Protein 8ARC (pdb70)

InterPro domains:
  IPR011990 Tetratricopeptide-like helical domain superfamily [G3DSA:1.25.40.10] (1-107)
  IPR011990 Tetratricopeptide-like helical domain superfamily [SSF48452] (6-103)
  IPR016684 Type III secretion system chaperone, YscY [PIRSF017117] (1-105)

Organism: Photorhabdus laumondii subsp. laumondii (strain DSM 15139 / CIP 105565 / TT01) (NCBI:txid243265)

Nearest PDB structures (foldseek):
  8arc-assembly2_D  TM=1.015E+00  e=2.826E-10  Aeromonas hydrophila
  8arc-assembly1_B  TM=1.006E+00  e=1.130E-08  Aeromonas hydrophila
  8a7f-assembly1_A  TM=5.821E-01  e=3.865E+00  Pseudomonas putida KT2440
  8arc-assembly2_C  TM=1.002E+00  e=2.833E-11  Photorhabdus laumondii subsp. laumondii TTO1
  6q6h-assembly1_J  TM=8.777E-01  e=1.647E-01  Homo sapiens

Solvent-accessible surface area: 16956 Å² total

Secondary structure (DSSP, 8-state):
--S-----HHHHHHHHHHHHHTT-HHHHHHHHHHHHHH-TT--HHHHHHHHH--------HHHHHHHTT---THHHHHHHHHHHHTT-HHHHHHHHHHHHH-/-TTHHHHHHHTS---TT-SHHHHHHHHHHHHHHHTT--SHHHHHHHHHHHT-GGGHHHHHHHHHT-/--S-----HHHHHHHHHHHHHTT-HHHHHHHHHHHHHH-TT--HHHHHHHHH--------HHHHHHHTT---THHHHHHHHHHHHTT-HHHHHHHHHHHHH-/-TTHHHHHHHTS-TTTTGGG-SHHHHHHHHHHHHHHHTT--SHHHHHHHHHHHSSGGGHHHHHHHHHT-

Sequence (339 aa):
HGMTLSAQQSALLLLGWLQLQYGHPDDRARILLDALLALHPEHEGRRRALVVSLLLQGSMAEHCTLLQEQGEQSAALWLCVSRACQQEGNLEEARRSAYQRYLAQRLADRALLDFATPHHDLLRPVDFHQAMQGLRSVLAEGQSPELRAAAILLEQMHADEQLMQMTLHLLHGMTLSAQQSALLLLGWLQLQYGHPDRARILLDALLALHPEHEGRRRALVVSL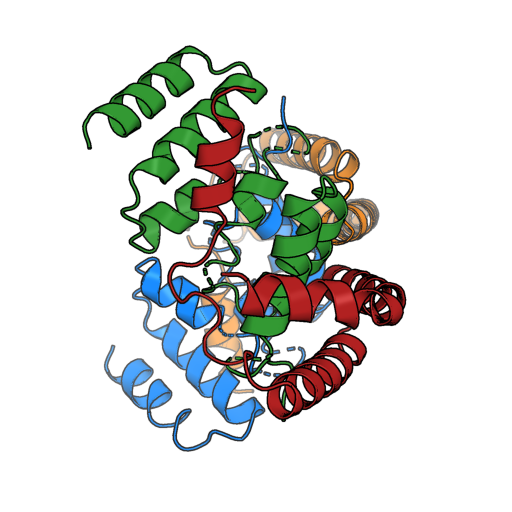LLQGSMAEHCTLLQEQGEQSAALWLCVSRACQQEGNLEEARSAYQRYLAQRLADRALLDFATPHRGFHDLLRPVDFHQAMQGLRSVLAEGQSPELRAAAILLEQMHADEQLMQMTLHLL

Radius of gyration: 20.37 Å; Cα contacts (8 Å, |Δi|>4): 481; chains: 4; bounding box: 60×39×58 Å

Structure (mmCIF, N/CA/C/O backbone):
data_8ARC
#
_entry.id   8ARC
#
_cell.length_a   90.590
_cell.length_b   34.220
_cell.length_c   99.600
_cell.angle_alpha   90.000
_cell.angle_beta   101.810
_cell.angle_gamma   90.000
#
_symmetry.space_group_name_H-M   'C 1 2 1'
#
loop_
_entity.id
_entity.type
_entity.pdbx_description
1 polymer 'Type III secretion protein SctY'
2 polymer AscX
3 non-polymer 'BROMIDE ION'
4 water water
#
loop_
_atom_site.group_PDB
_atom_site.id
_atom_site.type_symbol
_atom_site.label_atom_id
_atom_site.label_alt_id
_atom_site.label_comp_id
_atom_site.label_asym_id
_atom_site.label_entity_id
_atom_site.label_seq_id
_atom_site.pdbx_PDB_ins_code
_atom_site.Cartn_x
_atom_site.Cartn_y
_atom_site.Cartn_z
_atom_site.occupancy
_atom_site.B_iso_or_equiv
_atom_site.auth_seq_id
_atom_site.auth_comp_id
_atom_site.auth_asym_id
_atom_site.auth_atom_id
_atom_site.pdbx_PDB_model_num
ATOM 1 N N . HIS A 1 8 ? -2.54396 -3.95039 15.27172 1.000 93.77667 -1 HIS A N 1
ATOM 2 C CA . HIS A 1 8 ? -1.73963 -4.34107 14.11941 1.000 100.41741 -1 HIS A CA 1
ATOM 3 C C . HIS A 1 8 ? -0.33831 -3.74345 14.18983 1.000 100.57706 -1 HIS A C 1
ATOM 4 O O . HIS A 1 8 ? -0.17431 -2.52504 14.25509 1.000 97.78726 -1 HIS A O 1
ATOM 11 N N . GLY A 1 9 ? 0.66239 -4.60451 14.17648 1.000 113.43750 0 GLY A N 1
ATOM 12 C CA . GLY A 1 9 ? 2.04280 -4.17326 14.20731 1.000 97.02810 0 GLY A CA 1
ATOM 13 C C . GLY A 1 9 ? 2.72756 -4.56676 15.50459 1.000 88.97425 0 GLY A C 1
ATOM 14 O O . GLY A 1 9 ? 2.09140 -4.73733 16.55388 1.000 83.82920 0 GLY A O 1
ATOM 15 N N . MET A 1 10 ? 4.05090 -4.71216 15.43224 1.000 67.13324 1 MET A N 1
ATOM 16 C CA . MET A 1 10 ? 4.86255 -5.08254 16.59121 1.000 73.72127 1 MET A CA 1
ATOM 17 C C . MET A 1 10 ? 4.99478 -3.86214 17.49925 1.000 80.65338 1 MET A C 1
ATOM 18 O O . MET A 1 10 ? 6.03030 -3.19463 17.56471 1.000 75.92154 1 MET A O 1
ATOM 23 N N . THR A 1 11 ? 3.91191 -3.56913 18.21499 1.000 56.25787 2 THR A N 1
ATOM 24 C CA . THR A 1 11 ? 3.85883 -2.39600 19.07492 1.000 58.40987 2 THR A CA 1
ATOM 25 C C . THR A 1 11 ? 2.80346 -2.62222 20.14644 1.000 61.14605 2 THR A C 1
ATOM 26 O O . THR A 1 11 ? 1.91600 -3.46681 20.00275 1.000 64.46234 2 THR A O 1
ATOM 30 N N . LEU A 1 12 ? 2.91512 -1.85478 21.22596 1.000 48.33665 3 LEU A N 1
ATOM 31 C CA . LEU A 1 12 ? 2.01635 -1.95932 22.36480 1.000 56.27586 3 LEU A CA 1
ATOM 32 C C . LEU A 1 12 ? 1.24299 -0.65979 22.53237 1.000 56.43166 3 LEU A C 1
ATOM 33 O O . LEU A 1 12 ? 1.80935 0.43047 22.40468 1.000 47.63725 3 LEU A O 1
ATOM 38 N N . SER A 1 13 ? -0.05202 -0.77879 22.81543 1.000 51.39893 4 SER A N 1
ATOM 39 C CA . SER A 1 13 ? -0.84313 0.39104 23.15969 1.000 54.79075 4 SER A CA 1
ATOM 40 C C . SER A 1 13 ? -0.38970 0.95567 24.50607 1.000 52.99452 4 SER A C 1
ATOM 41 O O . SER A 1 13 ? 0.38416 0.33905 25.24437 1.000 56.27559 4 SER A O 1
ATOM 44 N N . ALA A 1 14 ? -0.89126 2.14507 24.82503 1.000 60.40682 5 ALA A N 1
ATOM 45 C CA . ALA A 1 14 ? -0.53697 2.82622 26.06778 1.000 49.63821 5 ALA A CA 1
ATOM 46 C C . ALA A 1 14 ? -0.89437 1.99636 27.29817 1.000 66.52874 5 ALA A C 1
ATOM 47 O O . ALA A 1 14 ? -0.19185 2.04108 28.30836 1.000 69.10635 5 ALA A O 1
ATOM 60 N N . GLN A 1 16 ? -1.24000 -1.41604 27.22328 1.000 53.70556 7 GLN A N 1
ATOM 61 C CA . GLN A 1 16 ? -0.43500 -2.63186 27.16659 1.000 54.57312 7 GLN A CA 1
ATOM 62 C C . GLN A 1 16 ? 0.98606 -2.36021 27.65711 1.000 55.60237 7 GLN A C 1
ATOM 63 O O . GLN A 1 16 ? 1.60690 -3.21758 28.28628 1.000 52.19217 7 GLN A O 1
ATOM 69 N N . GLN A 1 17 ? 1.50130 -1.16429 27.35552 1.000 48.34828 8 GLN A N 1
ATOM 70 C CA . GLN A 1 17 ? 2.81009 -0.77439 27.87235 1.000 56.68846 8 GLN A CA 1
ATOM 71 C C . GLN A 1 17 ? 2.78568 -0.64782 29.39009 1.000 51.70773 8 GLN A C 1
ATOM 72 O O . GLN A 1 17 ? 3.73188 -1.06331 30.06948 1.000 51.50083 8 GLN A O 1
ATOM 78 N N . SER A 1 18 ? 1.71302 -0.07293 29.93824 1.000 54.14365 9 SER A N 1
ATOM 79 C CA . SER A 1 18 ? 1.58746 0.02657 31.38803 1.000 51.28114 9 SER A CA 1
ATOM 80 C C . SER A 1 18 ? 1.45607 -1.35060 32.02547 1.000 52.74829 9 SER A C 1
ATOM 81 O O . SER A 1 18 ? 2.02534 -1.60155 33.09352 1.000 46.66804 9 SER A O 1
ATOM 84 N N . ALA A 1 19 ? 0.70603 -2.25326 31.38880 1.000 47.78607 10 ALA A N 1
ATOM 85 C CA . ALA A 1 19 ? 0.56414 -3.60512 31.92047 1.000 52.05980 10 ALA A CA 1
ATOM 86 C C . ALA A 1 19 ? 1.91224 -4.31208 31.98344 1.000 50.94645 10 ALA A C 1
ATOM 87 O O . ALA A 1 19 ? 2.25989 -4.91982 33.00287 1.000 44.72278 10 ALA A O 1
ATOM 89 N N . LEU A 1 20 ? 2.69311 -4.23239 30.90194 1.000 42.27032 11 LEU A N 1
ATOM 90 C CA . LEU A 1 20 ? 4.01378 -4.85442 30.88995 1.000 39.69440 11 LEU A CA 1
ATOM 91 C C . LEU A 1 20 ? 4.93992 -4.20541 31.91094 1.000 47.26558 11 LEU A C 1
ATOM 92 O O . LEU A 1 20 ? 5.71407 -4.89539 32.58435 1.000 44.96796 11 LEU A O 1
ATOM 97 N N . LEU A 1 21 ? 4.87920 -2.87718 32.03452 1.000 45.54759 12 LEU A N 1
ATOM 98 C CA . LEU A 1 21 ? 5.65955 -2.19228 33.06005 1.000 39.05815 12 LEU A CA 1
ATOM 99 C C . LEU A 1 21 ? 5.27040 -2.66407 34.45403 1.000 37.47055 12 LEU A C 1
ATOM 100 O O . LEU A 1 21 ? 6.13041 -2.83294 35.32613 1.000 49.78240 12 LEU A O 1
ATOM 105 N N . LEU A 1 22 ? 3.97567 -2.88607 34.67802 1.000 41.66611 13 LEU A N 1
ATOM 106 C CA . LEU A 1 22 ? 3.51299 -3.36540 35.97425 1.000 44.53234 13 LEU A CA 1
ATOM 107 C C . LEU A 1 22 ? 3.98150 -4.79328 36.23623 1.000 36.54904 13 LEU A C 1
ATOM 108 O O . LEU A 1 22 ? 4.35800 -5.12984 37.36477 1.000 40.25009 13 LEU A O 1
ATOM 113 N N . LEU A 1 23 ? 3.95559 -5.64838 35.20799 1.000 54.92891 14 LEU A N 1
ATOM 114 C CA . LEU A 1 23 ? 4.45627 -7.01337 35.35737 1.000 44.35705 14 LEU A CA 1
ATOM 115 C C . LEU A 1 23 ? 5.92311 -7.02775 35.76888 1.000 41.76045 14 LEU A C 1
ATOM 116 O O . LEU A 1 23 ? 6.32592 -7.81196 36.63614 1.000 39.32805 14 LEU A O 1
ATOM 121 N N . GLY A 1 24 ? 6.73891 -6.17210 35.15148 1.000 39.20521 15 GLY A N 1
ATOM 122 C CA . GLY A 1 24 ? 8.14340 -6.11445 35.51880 1.000 43.45341 15 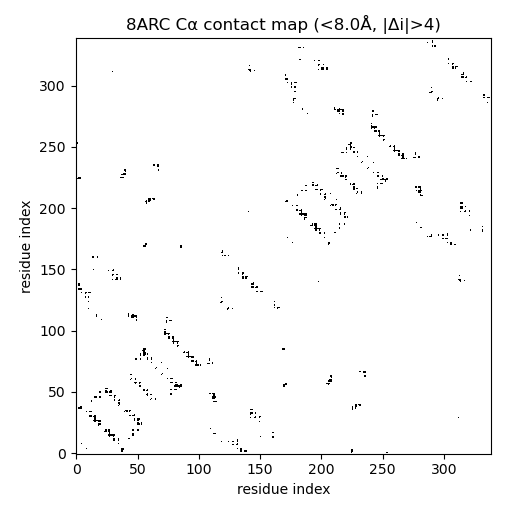GLY A CA 1
ATOM 123 C C . GLY A 1 24 ? 8.35860 -5.49783 36.88645 1.000 46.10980 15 GLY A C 1
ATOM 124 O O . GLY A 1 24 ? 9.21099 -5.95095 37.65533 1.000 41.71537 15 GLY A O 1
ATOM 125 N N . TRP A 1 25 ? 7.58904 -4.45744 37.21134 1.000 38.99649 16 TRP A N 1
ATOM 126 C CA . TRP A 1 25 ? 7.72735 -3.82000 38.51544 1.000 49.26974 16 TRP A CA 1
ATOM 127 C C . TRP A 1 25 ? 7.34804 -4.76795 39.64591 1.000 46.07246 16 TRP A C 1
ATOM 128 O O . TRP A 1 25 ? 7.93855 -4.70671 40.73056 1.000 46.52975 16 TRP A O 1
ATOM 139 N N . LEU A 1 26 ? 6.37234 -5.65045 39.41387 1.000 45.33870 17 LEU A N 1
ATOM 140 C CA . LEU A 1 26 ? 5.98903 -6.61452 40.44047 1.000 51.34650 17 LEU A CA 1
ATOM 141 C C . LEU A 1 26 ? 7.10114 -7.62291 40.69480 1.000 50.73263 17 LEU A C 1
ATOM 142 O O . LEU A 1 26 ? 7.36293 -7.98860 41.84719 1.000 38.27585 17 LEU A O 1
ATOM 147 N N . GLN A 1 27 ? 7.75613 -8.09461 39.63155 1.000 41.95317 18 GLN A N 1
ATOM 148 C CA . GLN A 1 27 ? 8.89018 -8.99412 39.80564 1.000 37.41690 18 GLN A CA 1
ATOM 149 C C . GLN A 1 27 ? 10.01149 -8.31104 40.57735 1.000 37.40684 18 GLN A C 1
ATOM 150 O O . GLN A 1 27 ? 10.62530 -8.91621 41.46329 1.000 48.54871 18 GLN A O 1
ATOM 156 N N . LEU A 1 28 ? 10.29849 -7.05031 40.24322 1.000 40.40103 19 LEU A N 1
ATOM 157 C CA . LEU A 1 28 ? 11.31654 -6.29950 40.97040 1.000 39.98979 19 LEU A CA 1
ATOM 158 C C . LEU A 1 28 ? 10.93408 -6.12234 42.43332 1.000 37.14404 19 LEU A C 1
ATOM 159 O O . LEU A 1 28 ? 11.77749 -6.27236 43.32538 1.000 40.23239 19 LEU A O 1
ATOM 164 N N . GLN A 1 29 ? 9.66550 -5.79582 42.69536 1.000 40.42224 20 GLN A N 1
ATOM 165 C CA . GLN A 1 29 ? 9.20369 -5.60616 44.06660 1.000 38.16562 20 GLN A CA 1
ATOM 166 C C . GLN A 1 29 ? 9.41742 -6.86185 44.90280 1.000 36.31076 20 GLN A C 1
ATOM 167 O O . GLN A 1 29 ? 9.83433 -6.78058 46.06374 1.000 42.83115 20 GLN A O 1
ATOM 173 N N . TYR A 1 30 ? 9.15362 -8.03539 44.32365 1.000 41.63246 21 TYR A N 1
ATOM 174 C CA . TYR A 1 30 ? 9.24870 -9.30325 45.03684 1.000 47.09738 21 TYR A CA 1
ATOM 175 C C . TYR A 1 30 ? 10.61700 -9.96140 44.90675 1.000 52.60480 21 TYR A C 1
ATOM 176 O O . TYR A 1 30 ? 10.72291 -11.18975 45.02330 1.000 51.14341 21 TYR A O 1
ATOM 185 N N . GLY A 1 31 ? 11.66724 -9.18042 44.67235 1.000 44.51131 22 GLY A N 1
ATOM 186 C CA . GLY A 1 31 ? 13.01376 -9.71692 44.70949 1.000 36.44320 22 GLY A CA 1
ATOM 187 C C . GLY A 1 31 ? 13.36061 -10.66558 43.58582 1.000 43.76070 22 GLY A C 1
ATOM 188 O O . GLY A 1 31 ? 14.16653 -11.57890 43.78527 1.000 45.36715 22 GLY A O 1
ATOM 189 N N . HIS A 1 32 ? 12.77846 -10.47423 42.40188 1.000 41.75029 23 HIS A N 1
ATOM 190 C CA . HIS A 1 32 ? 13.12334 -11.24528 41.20921 1.000 49.41332 23 HIS A CA 1
ATOM 191 C C . HIS A 1 32 ? 13.61509 -10.28702 40.12744 1.000 49.06939 23 HIS A C 1
ATOM 192 O O . HIS A 1 32 ? 12.94136 -10.08649 39.10701 1.000 45.93189 23 HIS A O 1
ATOM 199 N N . PRO A 1 33 ? 14.79191 -9.68048 40.31730 1.000 50.54190 24 PRO A N 1
ATOM 200 C CA . PRO A 1 33 ? 15.26273 -8.69454 39.33178 1.000 50.88657 24 PRO A CA 1
ATOM 201 C C . PRO A 1 33 ? 15.61582 -9.30892 37.99117 1.000 47.66807 24 PRO A C 1
ATOM 202 O O . PRO A 1 33 ? 15.55660 -8.61230 36.97020 1.000 48.54184 24 PRO A O 1
ATOM 206 N N . ASP A 1 34 ? 15.99276 -10.58834 37.96093 1.000 44.14500 25 ASP A N 1
ATOM 207 C CA A ASP A 1 34 ? 16.27574 -11.23461 36.68419 0.302 53.72273 25 ASP A CA 1
ATOM 208 C CA B ASP A 1 34 ? 16.27291 -11.24475 36.68856 0.698 53.81811 25 ASP A CA 1
ATOM 209 C C . ASP A 1 34 ? 15.00389 -11.39741 35.86094 1.000 59.47364 25 ASP A C 1
ATOM 210 O O . ASP A 1 34 ? 15.03168 -11.25123 34.63350 1.000 44.96367 25 ASP A O 1
ATOM 219 N N . ARG A 1 35 ? 13.87933 -11.69135 36.51824 1.000 53.34867 26 ARG A N 1
ATOM 220 C CA . ARG A 1 35 ? 12.61136 -11.79782 35.80533 1.000 46.78581 26 ARG A CA 1
ATOM 221 C C . ARG A 1 35 ? 12.10481 -10.42336 35.38819 1.000 45.23719 26 ARG A C 1
ATOM 222 O O . ARG A 1 35 ? 11.53871 -10.26672 34.30005 1.000 47.84772 26 ARG A O 1
ATOM 230 N N . ALA A 1 36 ? 12.29470 -9.41693 36.24555 1.000 33.17911 27 ALA A N 1
ATOM 231 C CA . ALA A 1 36 ? 11.91306 -8.05320 35.89497 1.000 35.24109 27 ALA A CA 1
ATOM 232 C C . ALA A 1 36 ? 12.69244 -7.56536 34.68108 1.000 45.70043 27 ALA A C 1
ATOM 233 O O . ALA A 1 36 ? 12.12211 -6.97872 33.75455 1.000 45.66335 27 ALA A O 1
ATOM 235 N N . ARG A 1 37 ? 14.00640 -7.80006 34.67738 1.000 42.00806 28 ARG A N 1
ATOM 236 C CA . ARG A 1 37 ? 14.84597 -7.38104 33.56032 1.000 43.82895 28 ARG A CA 1
ATOM 237 C C . ARG A 1 37 ? 14.35848 -7.98019 32.24669 1.000 48.56382 28 ARG A C 1
ATOM 238 O O . ARG A 1 37 ? 14.39513 -7.31846 31.20247 1.000 39.89541 28 ARG A O 1
ATOM 246 N N . ILE A 1 38 ? 13.89425 -9.23145 32.28094 1.000 37.21398 29 ILE A N 1
ATOM 247 C CA . ILE A 1 38 ? 13.38310 -9.87676 31.07384 1.000 42.76244 29 ILE A CA 1
ATOM 248 C C . ILE A 1 38 ? 12.16860 -9.12621 30.53955 1.000 49.67090 29 ILE A C 1
ATOM 249 O O . ILE A 1 38 ? 12.08075 -8.82109 29.34423 1.000 49.78827 29 ILE A O 1
ATOM 254 N N . LEU A 1 39 ? 11.21258 -8.81599 31.41857 1.000 43.17361 30 LEU A N 1
ATOM 255 C CA . LEU A 1 39 ? 10.00543 -8.12258 30.97978 1.000 32.47003 30 LEU A CA 1
ATOM 256 C C . LEU A 1 39 ? 10.30205 -6.67871 30.59448 1.000 32.59494 30 LEU A C 1
ATOM 257 O O . LEU A 1 39 ? 9.69094 -6.14032 29.66499 1.000 29.12752 30 LEU A O 1
ATOM 262 N N . LEU A 1 40 ? 11.22854 -6.03179 31.30212 1.000 42.81934 31 LEU A N 1
ATOM 263 C CA . LEU A 1 40 ? 11.52704 -4.63234 31.02075 1.000 42.04411 31 LEU A CA 1
ATOM 264 C C . LEU A 1 40 ? 12.36605 -4.46291 29.76075 1.000 41.81970 31 LEU A C 1
ATOM 265 O O . LEU A 1 40 ? 12.22073 -3.45448 29.06045 1.000 39.11838 31 LEU A O 1
ATOM 270 N N . ASP A 1 41 ? 13.24305 -5.42384 29.45682 1.000 46.34337 32 ASP A N 1
ATOM 271 C CA . ASP A 1 41 ? 13.97569 -5.37737 28.19471 1.000 53.59039 32 ASP A CA 1
ATOM 272 C C . ASP A 1 41 ? 13.03103 -5.49637 27.00574 1.000 39.19128 32 ASP A C 1
ATOM 273 O O . ASP A 1 41 ? 13.22264 -4.82940 25.98242 1.000 42.42786 32 ASP A O 1
ATOM 278 N N . ALA A 1 42 ? 12.00497 -6.34328 27.12185 1.000 37.36737 33 ALA A N 1
ATOM 279 C CA . ALA A 1 42 ? 11.02417 -6.46970 26.04884 1.000 40.50710 33 ALA A CA 1
ATOM 280 C C . ALA A 1 42 ? 10.23518 -5.18098 25.86529 1.000 48.17603 33 ALA A C 1
ATOM 281 O O . ALA A 1 42 ? 9.96202 -4.77112 24.73083 1.000 41.10160 33 ALA A O 1
ATOM 283 N N . LEU A 1 43 ? 9.84560 -4.53791 26.96922 1.000 43.91780 34 LEU A N 1
ATOM 284 C CA . LEU A 1 43 ? 9.14356 -3.26327 26.86885 1.000 41.76275 34 LEU A CA 1
ATOM 285 C C . LEU A 1 43 ? 10.01279 -2.21327 26.19103 1.000 42.10608 34 LEU A C 1
ATOM 286 O O . LEU A 1 43 ? 9.52494 -1.42600 25.37180 1.000 44.61141 34 LEU A O 1
ATOM 291 N N . LEU A 1 44 ? 11.30647 -2.19084 26.51507 1.000 34.58667 35 LEU A N 1
ATOM 292 C CA . LEU A 1 44 ? 12.21526 -1.22240 25.91796 1.000 45.89827 35 LEU A CA 1
ATOM 293 C C . LEU A 1 44 ? 12.66124 -1.62498 24.51988 1.000 43.58868 35 LEU A C 1
ATOM 294 O O . LEU A 1 44 ? 13.17961 -0.78072 23.78263 1.000 40.85982 35 LEU A O 1
ATOM 299 N N . ALA A 1 45 ? 12.48181 -2.89152 24.14156 1.000 41.19778 36 ALA A N 1
ATOM 300 C CA . ALA A 1 45 ? 12.72317 -3.28038 22.75674 1.000 44.17451 36 ALA A CA 1
ATOM 301 C C . ALA A 1 45 ? 11.61637 -2.76735 21.84509 1.000 38.55045 36 ALA A C 1
ATOM 302 O O . ALA A 1 45 ? 11.87606 -2.37507 20.70173 1.000 39.44865 36 ALA A O 1
ATOM 304 N N . LEU A 1 46 ? 10.37767 -2.75656 22.33567 1.000 44.32145 37 LEU A N 1
ATOM 305 C CA . LEU A 1 46 ? 9.24200 -2.29385 21.54879 1.000 41.45240 37 LEU A CA 1
ATOM 306 C C . LEU A 1 46 ? 8.99785 -0.79945 21.69255 1.000 41.08621 37 LEU A C 1
ATOM 307 O O . LEU A 1 46 ? 8.45729 -0.17532 20.77319 1.000 44.50318 37 LEU A O 1
ATOM 312 N N . HIS A 1 47 ? 9.37780 -0.21310 22.82370 1.000 40.01353 38 HIS A N 1
ATOM 313 C CA . HIS A 1 47 ? 9.19315 1.21561 23.07398 1.000 41.84391 38 HIS A CA 1
ATOM 314 C C . HIS A 1 47 ? 10.39207 1.72000 23.86309 1.000 51.30187 38 HIS A C 1
ATOM 315 O O . HIS A 1 47 ? 10.31336 1.94414 25.07519 1.000 43.79735 38 HIS A O 1
ATOM 322 N N . PRO A 1 48 ? 11.53260 1.90454 23.19211 1.000 44.27714 39 PRO A N 1
ATOM 323 C CA . PRO A 1 48 ? 12.75018 2.31645 23.91287 1.000 56.08683 39 PRO A CA 1
ATOM 324 C C . PRO A 1 48 ? 12.65011 3.67794 24.57350 1.000 40.54295 39 PRO A C 1
ATOM 325 O O . PRO A 1 48 ? 13.46903 3.98064 25.44880 1.000 38.95350 39 PRO A O 1
ATOM 329 N N . GLU A 1 49 ? 11.68452 4.50900 24.18853 1.000 47.52562 40 GLU A N 1
ATOM 330 C CA . GLU A 1 49 ? 11.51615 5.82005 24.80141 1.000 52.62322 40 GLU A CA 1
ATOM 331 C C . GLU A 1 49 ? 10.72625 5.76613 26.10231 1.000 50.22643 40 GLU A C 1
ATOM 332 O O . GLU A 1 49 ? 10.51003 6.81382 26.72037 1.000 57.66717 40 GLU A O 1
ATOM 338 N N . HIS A 1 50 ? 10.29874 4.58317 26.53098 1.000 47.71679 41 HIS A N 1
ATOM 339 C CA . HIS A 1 50 ? 9.51928 4.44013 27.75350 1.000 43.93952 41 HIS A CA 1
ATOM 340 C C . HIS A 1 50 ? 10.40734 4.67066 28.97400 1.000 40.18924 41 HIS A C 1
ATOM 341 O O . HIS A 1 50 ? 11.13372 3.77323 29.40172 1.000 43.20515 41 HIS A O 1
ATOM 359 N N . GLU A 1 52 ? 9.62834 5.31651 32.20313 1.000 47.69508 43 GLU A N 1
ATOM 360 C CA . GLU A 1 52 ? 9.21397 4.56229 33.38343 1.000 51.35523 43 GLU A CA 1
ATOM 361 C C . GLU A 1 52 ? 9.72961 3.12361 33.34151 1.000 47.08739 43 GLU A C 1
ATOM 362 O O . GLU A 1 52 ? 10.12925 2.56511 34.36197 1.000 41.95591 43 GLU A O 1
ATOM 368 N N . GLY A 1 53 ? 9.70085 2.51835 32.15492 1.000 43.76501 44 GLY A N 1
ATOM 369 C CA . GLY A 1 53 ? 10.28407 1.19702 32.00123 1.000 41.96773 44 GLY A CA 1
ATOM 370 C C . GLY A 1 53 ? 11.78772 1.19123 32.20467 1.000 46.47697 44 GLY A C 1
ATOM 371 O O . GLY A 1 53 ? 12.34347 0.24124 32.76375 1.000 33.36392 44 GLY A O 1
ATOM 372 N N . ARG A 1 54 ? 12.46653 2.25460 31.76517 1.000 33.73551 45 ARG A N 1
ATOM 373 C CA . ARG A 1 54 ? 13.92280 2.28544 31.86280 1.000 44.59888 45 ARG A CA 1
ATOM 374 C C . ARG A 1 54 ? 14.39311 2.51072 33.29615 1.000 42.64333 45 ARG A C 1
ATOM 375 O O . ARG A 1 54 ? 15.40626 1.93768 33.71158 1.000 40.28229 45 ARG A O 1
ATOM 383 N N . ARG A 1 55 ? 13.69056 3.34669 34.06721 1.000 38.82065 46 ARG A N 1
ATOM 384 C CA A ARG A 1 55 ? 14.05665 3.54304 35.46911 0.595 41.57437 46 ARG A CA 1
ATOM 385 C CA B ARG A 1 55 ? 14.09586 3.53375 35.45545 0.405 46.27068 46 ARG A CA 1
ATOM 386 C C . ARG A 1 55 ? 13.93878 2.24250 36.25065 1.000 33.21966 46 ARG A C 1
ATOM 387 O O . ARG A 1 55 ? 14.77202 1.93918 37.11267 1.000 36.87175 46 ARG A O 1
ATOM 402 N N . ALA A 1 56 ? 12.89485 1.46010 35.96575 1.000 32.95518 47 ALA A N 1
ATOM 403 C CA . ALA A 1 56 ? 12.74133 0.17326 36.63387 1.000 49.68324 47 ALA A CA 1
ATOM 404 C C . ALA A 1 56 ? 13.82760 -0.80491 36.20817 1.000 51.61810 47 ALA A C 1
ATOM 405 O O . ALA A 1 56 ? 14.26290 -1.63675 37.01340 1.000 38.69745 47 ALA A O 1
ATOM 407 N N . LEU A 1 57 ? 14.27152 -0.72552 34.95129 1.000 33.60806 48 LEU A N 1
ATOM 408 C CA . LEU A 1 57 ? 15.37566 -1.56572 34.50329 1.000 37.74024 48 LEU A CA 1
ATOM 409 C C . LEU A 1 57 ? 16.67538 -1.17639 35.19587 1.000 32.21804 48 LEU A C 1
ATOM 410 O O . LEU A 1 57 ? 17.47409 -2.04670 35.55983 1.000 35.66156 48 LEU A O 1
ATOM 415 N N . VAL A 1 58 ? 16.90620 0.12843 35.37437 1.000 36.06737 49 VAL A N 1
ATOM 416 C CA . VAL A 1 58 ? 18.09423 0.60083 36.08564 1.000 41.48921 49 VAL A CA 1
ATOM 417 C C . VAL A 1 58 ? 18.18341 -0.04466 37.46205 1.000 36.59049 49 VAL A C 1
ATOM 418 O O . VAL A 1 58 ? 19.22820 -0.57637 37.85538 1.000 41.48308 49 VAL A O 1
ATOM 422 N N . VAL A 1 59 ? 17.08002 -0.01011 38.21242 1.000 40.47334 50 VAL A N 1
ATOM 423 C CA . VAL A 1 59 ? 17.08207 -0.55980 39.56321 1.000 35.18711 50 VAL A CA 1
ATOM 424 C C . VAL A 1 59 ? 17.20190 -2.07690 39.51920 1.000 36.86297 50 VAL A C 1
ATOM 425 O O . VAL A 1 59 ? 17.85281 -2.68716 40.37585 1.000 42.85172 50 VAL A O 1
ATOM 429 N N . SER A 1 60 ? 16.57561 -2.71078 38.52426 1.000 35.34362 51 SER A N 1
ATOM 430 C CA . SER A 1 60 ? 16.70983 -4.15533 38.36958 1.000 38.07285 51 SER A CA 1
ATOM 431 C C . SER A 1 60 ? 18.15846 -4.54747 38.11406 1.000 37.23155 51 SER A C 1
ATOM 432 O O . SER A 1 60 ? 18.63269 -5.56805 38.62546 1.000 43.23988 51 SER A O 1
ATOM 435 N N . LEU A 1 61 ? 18.87697 -3.74653 37.32426 1.000 41.78604 52 LEU A N 1
ATOM 436 C CA . LEU A 1 61 ? 20.27629 -4.04648 37.04156 1.000 39.35555 52 LEU A CA 1
ATOM 437 C C . LEU A 1 61 ? 21.14173 -3.85625 38.28146 1.000 39.41425 52 LEU A C 1
ATOM 438 O O . LEU A 1 61 ? 22.09402 -4.61249 38.50224 1.000 38.27799 52 LEU A O 1
ATOM 443 N N . LEU A 1 62 ? 20.82936 -2.85375 39.09750 1.000 40.22335 53 LEU A N 1
ATOM 444 C CA . LEU A 1 62 ? 21.54765 -2.62495 40.34681 1.000 52.28322 53 LEU A CA 1
ATOM 445 C C . LEU A 1 62 ? 21.40117 -3.81984 41.28484 1.000 50.39516 53 LEU A C 1
ATOM 446 O O . LEU A 1 62 ? 22.35549 -4.21207 41.95663 1.000 51.61034 53 LEU A O 1
ATOM 462 N N . LEU A 1 64 ? 20.99025 -6.75681 40.32735 1.000 42.81163 55 LEU A N 1
ATOM 463 C CA . LEU A 1 64 ? 21.68146 -7.86659 39.68147 1.000 43.36674 55 LEU A CA 1
ATOM 464 C C . LEU A 1 64 ? 23.18842 -7.62958 39.65867 1.000 52.95772 55 LEU A C 1
ATOM 465 O O . LEU A 1 64 ? 23.92642 -8.35018 38.98485 1.000 48.72075 55 LEU A O 1
ATOM 470 N N . GLN A 1 65 ? 23.62739 -6.61269 40.39828 1.000 45.47229 56 GLN A N 1
ATOM 471 C CA . GLN A 1 65 ? 25.03539 -6.22499 40.47537 1.000 55.89709 56 GLN A CA 1
ATOM 472 C C . GLN A 1 65 ? 25.60749 -5.90282 39.09868 1.000 49.14343 56 GLN A C 1
ATOM 473 O O . GLN A 1 65 ? 26.75569 -6.22874 38.79834 1.000 52.78197 56 GLN A O 1
ATOM 490 N N . GLY A 1 67 ? 26.24427 -2.80228 37.69408 1.000 48.90681 58 GLY A N 1
ATOM 491 C CA . GLY A 1 67 ? 26.41360 -1.36673 37.83121 1.000 48.67652 58 GLY A CA 1
ATOM 492 C C . GLY A 1 67 ? 26.79638 -0.61347 36.57097 1.000 55.05416 58 GLY A C 1
ATOM 493 O O . GLY A 1 67 ? 26.30178 0.48837 36.33394 1.000 38.16429 58 GLY A O 1
ATOM 494 N N . SER A 1 68 ? 27.68616 -1.20145 35.76679 1.000 50.79702 59 SER A N 1
ATOM 495 C CA . SER A 1 68 ? 28.10627 -0.55450 34.52664 1.000 43.51253 59 SER A CA 1
ATOM 496 C C . SER A 1 68 ? 26.93080 -0.36484 33.57553 1.000 40.88103 59 SER A C 1
ATOM 497 O O . SER A 1 68 ? 26.73964 0.72173 33.01667 1.000 46.83770 59 SER A O 1
ATOM 500 N N . MET A 1 69 ? 26.13053 -1.41580 33.37549 1.000 41.66743 60 MET A N 1
ATOM 501 C CA . MET A 1 69 ? 24.95006 -1.28889 32.52569 1.000 44.13048 60 MET A CA 1
ATOM 502 C C . MET A 1 69 ? 23.95276 -0.28978 33.09891 1.000 56.55877 60 MET A C 1
ATOM 503 O O . MET A 1 69 ? 23.38038 0.51846 32.35889 1.000 45.94491 60 MET A O 1
ATOM 508 N N . ALA A 1 70 ? 23.73368 -0.32700 34.41084 1.000 44.39213 61 ALA A N 1
ATOM 509 C CA . ALA A 1 70 ? 22.74689 0.53816 35.05315 1.000 42.29959 61 ALA A CA 1
ATOM 510 C C . ALA A 1 70 ? 23.09655 2.01354 34.88585 1.000 38.90076 61 ALA A C 1
ATOM 511 O O . ALA A 1 70 ? 22.21263 2.85261 34.70844 1.000 41.28400 61 ALA A O 1
ATOM 524 N N . GLU A 1 72 ? 24.80571 3.34767 32.37692 1.000 53.55478 63 GLU A N 1
ATOM 525 C CA . GLU A 1 72 ? 24.61257 3.74992 30.98785 1.000 44.99133 63 GLU A CA 1
ATOM 526 C C . GLU A 1 72 ? 23.13877 4.03261 30.71111 1.000 38.22273 63 GLU A C 1
ATOM 527 O O . GLU A 1 72 ? 22.80189 4.97147 29.98978 1.000 41.16625 63 GLU A O 1
ATOM 533 N N . HIS A 1 73 ? 22.25978 3.20874 31.28647 1.000 32.12322 64 HIS A N 1
ATOM 534 C CA . HIS A 1 73 ? 20.82933 3.46790 31.16955 1.000 38.23279 64 HIS A CA 1
ATOM 535 C C . HIS A 1 73 ? 20.44402 4.76795 31.86225 1.000 37.29528 64 HIS A C 1
ATOM 536 O O . HIS A 1 73 ? 19.52079 5.45914 31.41695 1.000 45.04975 64 HIS A O 1
ATOM 543 N N . CYS A 1 74 ? 21.13320 5.11348 32.95330 1.000 42.32746 65 CYS A N 1
ATOM 544 C CA . CYS A 1 74 ? 20.92709 6.41484 33.58018 1.000 51.86777 65 CYS A CA 1
ATOM 545 C C . CYS A 1 74 ? 21.40106 7.54276 32.67268 1.000 43.30319 65 CYS A C 1
ATOM 546 O O . CYS A 1 74 ? 20.79151 8.61835 32.63959 1.000 50.66080 65 CYS A O 1
ATOM 549 N N . THR A 1 75 ? 22.49599 7.31987 31.93964 1.000 40.42256 66 THR A N 1
ATOM 550 C CA . THR A 1 75 ? 22.97407 8.32341 30.99389 1.000 47.36420 66 THR A CA 1
ATOM 551 C C . THR A 1 75 ? 21.93803 8.59396 29.91004 1.000 51.24680 66 THR A C 1
ATOM 552 O O . THR A 1 75 ? 21.73868 9.74522 29.50359 1.000 54.86439 66 THR A O 1
ATOM 556 N N . LEU A 1 76 ? 21.26399 7.54465 29.43355 1.000 48.15750 67 LEU A N 1
ATOM 557 C CA . LEU A 1 76 ? 20.21568 7.73367 28.43680 1.000 48.25178 67 LEU A CA 1
ATOM 558 C C . LEU A 1 76 ? 19.03139 8.49245 29.02273 1.000 55.85336 67 LEU A C 1
ATOM 559 O O . LEU A 1 76 ? 18.45678 9.36336 28.35931 1.000 61.17747 67 LEU A O 1
ATOM 564 N N . LEU A 1 77 ? 18.64238 8.16492 30.25800 1.000 41.78730 68 LEU A N 1
ATOM 565 C CA . LEU A 1 77 ? 17.59235 8.92592 30.92738 1.000 50.94268 68 LEU A CA 1
ATOM 566 C C . LEU A 1 77 ? 17.96699 10.39821 31.02965 1.000 52.50109 68 LEU A C 1
ATOM 567 O O . LEU A 1 77 ? 17.14157 11.27772 30.75735 1.000 68.08776 68 LEU A O 1
ATOM 572 N N . GLN A 1 78 ? 19.21611 10.68247 31.40778 1.000 47.71300 69 GLN A N 1
ATOM 573 C CA . GLN A 1 78 ? 19.65275 12.06462 31.57525 1.000 52.90722 69 GLN A CA 1
ATOM 574 C C . GLN A 1 78 ? 19.50711 12.85774 30.28174 1.000 61.58894 69 GLN A C 1
ATOM 575 O O . GLN A 1 78 ? 19.03701 14.00138 30.29782 1.000 81.33510 69 GLN A O 1
ATOM 581 N N . GLU A 1 79 ? 19.90191 12.27211 29.15028 1.000 50.45728 70 GLU A N 1
ATOM 582 C CA . GLU A 1 79 ? 19.77717 12.97386 27.87902 1.000 68.13296 70 GLU A CA 1
ATOM 583 C C . GLU A 1 79 ? 18.36632 12.92320 27.30678 1.000 64.46114 70 GLU A C 1
ATOM 584 O O . GLU A 1 79 ? 18.08460 13.64035 26.34083 1.000 64.11115 70 GLU A O 1
ATOM 590 N N . GLN A 1 80 ? 17.47744 12.10349 27.87041 1.000 57.86396 71 GLN A N 1
ATOM 591 C CA . GLN A 1 80 ? 16.06319 12.18565 27.52914 1.000 59.51309 71 GLN A CA 1
ATOM 592 C C . GLN A 1 80 ? 15.35719 13.32781 28.24378 1.000 77.60716 71 GLN A C 1
ATOM 593 O O . GLN A 1 80 ? 14.19019 13.59997 27.94216 1.000 87.20223 71 GLN A O 1
ATOM 599 N N . GLY A 1 81 ? 16.03120 13.99538 29.17343 1.000 73.75145 72 GLY A N 1
ATOM 600 C CA . GLY A 1 81 ? 15.42655 15.04061 29.96556 1.000 70.41441 72 GLY A CA 1
ATOM 601 C C . GLY A 1 81 ? 15.05055 14.64416 31.37417 1.000 71.00849 72 GLY A C 1
ATOM 602 O O . GLY A 1 81 ? 14.38121 15.42762 32.05723 1.000 92.32824 72 GLY A O 1
ATOM 603 N N . GLU A 1 82 ? 15.44698 13.45503 31.82677 1.000 76.62845 73 GLU A N 1
ATOM 604 C CA . GLU A 1 82 ? 15.15871 13.04181 33.19368 1.000 78.77692 73 GLU A CA 1
ATOM 605 C C . GLU A 1 82 ? 15.84064 13.98524 34.17390 1.000 78.89129 73 GLU A C 1
ATOM 606 O O . GLU A 1 82 ? 17.05465 14.19907 34.10798 1.000 84.09105 73 GLU A O 1
ATOM 612 N N . GLN A 1 83 ? 15.05243 14.54911 35.09033 1.000 108.88927 74 GLN A N 1
ATOM 613 C CA . GLN A 1 83 ? 15.55461 15.53892 36.03558 1.000 112.59385 74 GLN A CA 1
ATOM 614 C C . GLN A 1 83 ? 15.22890 15.16632 37.47714 1.000 109.15645 74 GLN A C 1
ATOM 615 O O . GLN A 1 83 ? 15.26523 16.03006 38.35959 1.000 111.76547 74 GLN A O 1
ATOM 621 N N . SER A 1 84 ? 14.91056 13.90112 37.73242 1.000 95.43524 75 SER A N 1
ATOM 622 C CA . SER A 1 84 ? 14.67299 13.45232 39.09532 1.000 81.81370 75 SER A CA 1
ATOM 623 C C . SER A 1 84 ? 15.99257 13.35196 39.84922 1.000 83.25566 75 SER A C 1
ATOM 624 O O . SER A 1 84 ? 17.00134 12.88807 39.30990 1.000 77.05598 75 SER A O 1
ATOM 627 N N . ALA A 1 85 ? 15.98250 13.79794 41.10739 1.000 66.26864 76 ALA A N 1
ATOM 628 C CA . ALA A 1 85 ? 17.19311 13.74277 41.91860 1.000 54.97076 76 ALA A CA 1
ATOM 629 C C . ALA A 1 85 ? 17.60790 12.30886 42.21987 1.000 55.19167 76 ALA A C 1
ATOM 630 O O . ALA A 1 85 ? 18.80627 12.02193 42.32072 1.000 64.12783 76 ALA A O 1
ATOM 632 N N . ALA A 1 86 ? 16.64177 11.39789 42.36283 1.000 58.26614 77 ALA A N 1
ATOM 633 C CA . ALA A 1 86 ? 16.95722 10.00426 42.65353 1.000 62.29460 77 ALA A CA 1
ATOM 634 C C . ALA A 1 86 ? 17.66685 9.30293 41.50324 1.000 54.80920 77 ALA A C 1
ATOM 635 O O . ALA A 1 86 ? 18.15852 8.18551 41.69552 1.000 49.60679 77 ALA A O 1
ATOM 637 N N . LEU A 1 87 ? 17.71882 9.91785 40.31894 1.000 53.90688 78 LEU A N 1
ATOM 638 C CA . LEU A 1 87 ? 18.52818 9.37235 39.23395 1.000 51.64491 78 LEU A CA 1
ATOM 639 C C . LEU A 1 87 ? 19.99172 9.27289 39.64059 1.000 50.61134 78 LEU A C 1
ATOM 640 O O . LEU A 1 87 ? 20.65801 8.26961 39.35939 1.000 47.93682 78 LEU A O 1
ATOM 645 N N . TRP A 1 88 ? 20.50790 10.30952 40.30537 1.000 53.39528 79 TRP A N 1
ATOM 646 C CA . TRP A 1 88 ? 21.90997 10.32098 40.70479 1.000 55.92626 79 TRP A CA 1
ATOM 647 C C . TRP A 1 88 ? 22.18632 9.35022 41.84312 1.000 47.07876 79 TRP A C 1
ATOM 648 O O . TRP A 1 88 ? 23.31758 8.87245 41.98298 1.000 46.66806 79 TRP A O 1
ATOM 659 N N . LEU A 1 89 ? 21.17876 9.04922 42.66488 1.000 50.32519 80 LEU A N 1
ATOM 660 C CA . LEU A 1 89 ? 21.33791 7.99265 43.65781 1.000 48.44535 80 LEU A CA 1
ATOM 661 C C . LEU A 1 89 ? 21.58816 6.64908 42.98414 1.000 45.10669 80 LEU A C 1
ATOM 662 O O . LEU A 1 89 ? 22.35754 5.82446 43.49148 1.000 40.79642 80 LEU A O 1
ATOM 667 N N . CYS A 1 90 ? 20.94297 6.41112 41.83832 1.000 42.31250 81 CYS A N 1
ATOM 668 C CA . CYS A 1 90 ? 21.21066 5.19559 41.07605 1.000 50.37186 81 CYS A CA 1
ATOM 669 C C . CYS A 1 90 ? 22.60478 5.22711 40.46185 1.000 43.85989 81 CYS A C 1
ATOM 670 O O . CYS A 1 90 ? 23.29387 4.20136 40.42112 1.000 52.68434 81 CYS A O 1
ATOM 673 N N . VAL A 1 91 ? 23.03242 6.39310 39.97025 1.000 45.73385 82 VAL A N 1
ATOM 674 C CA . VAL A 1 91 ? 24.36587 6.51024 39.38493 1.000 42.34823 82 VAL A CA 1
ATOM 675 C C . VAL A 1 91 ? 25.43246 6.27201 40.44387 1.000 42.71945 82 VAL A C 1
ATOM 676 O O . VAL A 1 91 ? 26.42207 5.56865 40.20497 1.000 45.17073 82 VAL A O 1
ATOM 680 N N . SER A 1 92 ? 25.24915 6.85304 41.63237 1.000 50.07452 83 SER A N 1
ATOM 681 C CA . SER A 1 92 ? 26.20077 6.64111 42.71699 1.000 52.48817 83 SER A CA 1
ATOM 682 C C . SER A 1 92 ? 26.24762 5.17196 43.11940 1.000 41.65551 83 SER A C 1
ATOM 683 O O . SER A 1 92 ? 27.32781 4.59792 43.29613 1.000 44.08803 83 SER A O 1
ATOM 686 N N . ARG A 1 93 ? 25.07603 4.55001 43.27876 1.000 42.66633 84 ARG A N 1
ATOM 687 C CA . ARG A 1 93 ? 25.03231 3.13095 43.61669 1.000 49.57696 84 ARG A CA 1
ATOM 688 C C . ARG A 1 93 ? 25.67923 2.28724 42.52521 1.000 42.67148 84 ARG A C 1
ATOM 689 O O . ARG A 1 93 ? 26.37604 1.30786 42.81732 1.000 48.78581 84 ARG A O 1
ATOM 697 N N . ALA A 1 94 ? 25.46841 2.65775 41.25960 1.000 43.30124 85 ALA A N 1
ATOM 698 C CA . ALA A 1 94 ? 26.08359 1.91908 40.16178 1.000 51.87943 85 ALA A CA 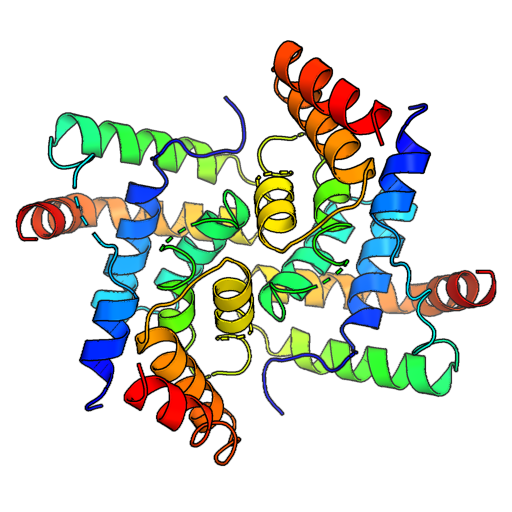1
ATOM 699 C C . ALA A 1 94 ? 27.60074 2.05909 40.17984 1.000 49.98244 85 ALA A C 1
ATOM 700 O O . ALA A 1 94 ? 28.32092 1.09173 39.90781 1.000 53.21841 85 ALA A O 1
ATOM 702 N N . CYS A 1 95 ? 28.10555 3.25462 40.49480 1.000 49.90376 86 CYS A N 1
ATOM 703 C CA . CYS A 1 95 ? 29.55095 3.45135 40.53898 1.000 57.48827 86 CYS A CA 1
ATOM 704 C C . CYS A 1 95 ? 30.17734 2.74300 41.73284 1.000 58.93155 86 CYS A C 1
ATOM 705 O O . CYS A 1 95 ? 31.32257 2.28579 41.64864 1.000 63.28652 86 CYS A O 1
ATOM 708 N N . GLN A 1 96 ? 29.44996 2.64651 42.84872 1.000 51.32915 87 GLN A N 1
ATOM 709 C CA . GLN A 1 96 ? 29.95353 1.90103 43.99699 1.000 52.52109 87 GLN A CA 1
ATOM 710 C C . GLN A 1 96 ? 30.05685 0.41216 43.69651 1.000 54.72679 87 GLN A C 1
ATOM 711 O O . GLN A 1 96 ? 30.93857 -0.26697 44.23441 1.000 75.56644 87 GLN A O 1
ATOM 717 N N . GLN A 1 97 ? 29.17073 -0.11253 42.84625 1.000 53.92154 88 GLN A N 1
ATOM 718 C CA . GLN A 1 97 ? 29.23611 -1.52708 42.49561 1.000 62.47985 88 GLN A CA 1
ATOM 719 C C . GLN A 1 97 ? 30.44046 -1.83327 41.61644 1.000 66.02153 88 GLN A C 1
ATOM 720 O O . GLN A 1 97 ? 30.92575 -2.97063 41.60687 1.000 79.94072 88 GLN A O 1
ATOM 726 N N . GLU A 1 98 ? 30.93130 -0.84373 40.87310 1.000 62.35181 89 GLU A N 1
ATOM 727 C CA . GLU A 1 98 ? 32.04998 -1.03331 39.96165 1.000 71.52003 89 GLU A CA 1
ATOM 728 C C . GLU A 1 98 ? 33.37080 -0.52099 40.51882 1.000 78.55994 89 GLU A C 1
ATOM 729 O O . GLU A 1 98 ? 34.38444 -0.57415 39.81562 1.000 76.97247 89 GLU A O 1
ATOM 735 N N . GLY A 1 99 ? 33.38834 -0.02912 41.75576 1.000 71.86562 90 GLY A N 1
ATOM 736 C CA . GLY A 1 99 ? 34.60491 0.47231 42.35625 1.000 78.67414 90 GLY A CA 1
ATOM 737 C C . GLY A 1 99 ? 34.91151 1.92656 42.07592 1.000 76.27693 90 GLY A C 1
ATOM 738 O O . GLY A 1 99 ? 35.88703 2.45297 42.62714 1.000 76.46867 90 GLY A O 1
ATOM 739 N N . ASN A 1 100 ? 34.11502 2.59392 41.23924 1.000 75.65812 91 ASN A N 1
ATOM 740 C CA . ASN A 1 100 ? 34.32153 4.00621 40.91701 1.000 71.95623 91 ASN A CA 1
ATOM 741 C C . ASN A 1 100 ? 33.81896 4.86286 42.08052 1.000 65.52528 91 ASN A C 1
ATOM 742 O O . ASN A 1 100 ? 32.79136 5.54029 42.01240 1.000 61.31003 91 ASN A O 1
ATOM 747 N N . LEU A 1 101 ? 34.57943 4.81564 43.17720 1.000 68.85201 92 LEU A N 1
ATOM 748 C CA . LEU A 1 101 ? 34.15770 5.48652 44.40197 1.000 64.11485 92 LEU A CA 1
ATOM 749 C C . LEU A 1 101 ? 34.15578 7.00187 44.25043 1.000 63.57232 92 LEU A C 1
ATOM 750 O O . LEU A 1 101 ? 33.31736 7.68002 44.85413 1.000 59.76127 92 LEU A O 1
ATOM 755 N N . GLU A 1 102 ? 35.07774 7.55344 43.45796 1.000 67.86516 93 GLU A N 1
ATOM 756 C CA . GLU A 1 102 ? 35.09881 9.00055 43.27328 1.000 67.94497 93 GLU A CA 1
ATOM 757 C C . GLU A 1 102 ? 33.94318 9.45975 42.39469 1.000 64.37535 93 GLU A C 1
ATOM 758 O O . GLU A 1 102 ? 33.36309 10.52673 42.62926 1.000 63.55784 93 GLU A O 1
ATOM 764 N N . GLU A 1 103 ? 33.59311 8.66847 41.37817 1.000 64.32912 94 GLU A N 1
ATOM 765 C CA . GLU A 1 103 ? 32.41737 8.98374 40.57571 1.000 61.20691 94 GLU A CA 1
ATOM 766 C C . GLU A 1 103 ? 31.13495 8.80439 41.37670 1.000 60.51117 94 GLU A C 1
ATOM 767 O O . GLU A 1 103 ? 30.16474 9.54230 41.16791 1.000 59.65748 94 GLU A O 1
ATOM 773 N N . ALA A 1 104 ? 31.10905 7.82953 42.28834 1.000 54.56845 95 ALA A N 1
ATOM 774 C CA . ALA A 1 104 ? 29.93969 7.64320 43.13997 1.000 53.31181 95 ALA A CA 1
ATOM 775 C C . ALA A 1 104 ? 29.73474 8.83991 44.06039 1.000 56.93121 95 ALA A C 1
ATOM 776 O O . ALA A 1 104 ? 28.60050 9.28461 44.26993 1.000 49.48069 95 ALA A O 1
ATOM 778 N N . ARG A 1 105 ? 30.82374 9.37358 44.61921 1.000 54.43486 96 ARG A N 1
ATOM 779 C CA A ARG A 1 105 ? 30.70666 10.54845 45.47688 0.448 52.24180 96 ARG A CA 1
ATOM 780 C CA B ARG A 1 105 ? 30.71494 10.55122 45.47515 0.552 52.11465 96 ARG A CA 1
ATOM 781 C C . ARG A 1 105 ? 30.25190 11.76628 44.68300 1.000 55.11132 96 ARG A C 1
ATOM 782 O O . ARG A 1 105 ? 29.44379 12.56557 45.17176 1.000 62.69330 96 ARG A O 1
ATOM 797 N N . SER A 1 106 ? 30.75546 11.92360 43.45564 1.000 59.37796 97 SER A N 1
ATOM 798 C CA . SER A 1 106 ? 30.32574 13.03433 42.61273 1.000 61.82719 97 SER A CA 1
ATOM 799 C C . SER A 1 106 ? 28.83742 12.94219 42.30112 1.000 51.36000 97 SER A C 1
ATOM 800 O O . SER A 1 106 ? 28.12137 13.94964 42.34593 1.000 55.72568 97 SER A O 1
ATOM 803 N N . ALA A 1 107 ? 28.35360 11.73940 41.98113 1.000 48.36543 98 ALA A N 1
ATOM 804 C CA . ALA A 1 107 ? 26.93374 11.56754 41.69239 1.000 48.09137 98 ALA A CA 1
ATOM 805 C C . ALA A 1 107 ? 26.08938 11.74371 42.94787 1.000 53.67971 98 ALA A C 1
ATOM 806 O O . ALA A 1 107 ? 24.98049 12.28656 42.88557 1.000 54.99660 98 ALA A O 1
ATOM 808 N N . TYR A 1 108 ? 26.59584 11.29068 44.09705 1.000 53.28517 99 TYR A N 1
ATOM 809 C CA . TYR A 1 108 ? 25.84284 11.43474 45.33732 1.000 67.46784 99 TYR A CA 1
ATOM 810 C C . TYR A 1 108 ? 25.72999 12.89506 45.75513 1.000 66.25741 99 TYR A C 1
ATOM 811 O O . TYR A 1 108 ? 24.76140 13.27386 46.42340 1.000 53.40560 99 TYR A O 1
ATOM 820 N N . GLN A 1 109 ? 26.70506 13.72485 45.37674 1.000 62.80366 100 GLN A N 1
ATOM 821 C CA . GLN A 1 109 ? 26.60389 15.15396 45.65119 1.000 60.81800 100 GLN A CA 1
ATOM 822 C C . GLN A 1 109 ? 25.49302 15.79311 44.82737 1.000 57.70908 100 GLN A C 1
ATOM 823 O O . GLN A 1 109 ? 24.79164 16.69007 45.30941 1.000 63.65477 100 GLN A O 1
ATOM 829 N N . ARG A 1 110 ? 25.31818 15.34494 43.58171 1.000 71.02618 101 ARG A N 1
ATOM 830 C CA . ARG A 1 110 ? 24.21864 15.84555 42.76395 1.000 60.87868 101 ARG A CA 1
ATOM 831 C C . ARG A 1 110 ? 22.86970 15.36268 43.28059 1.000 61.05994 101 ARG A C 1
ATOM 832 O O . ARG A 1 110 ? 21.86485 16.06877 43.13825 1.000 66.39937 101 ARG A O 1
ATOM 840 N N . TYR A 1 111 ? 22.82451 14.16784 43.87506 1.000 51.86261 102 TYR A N 1
ATOM 841 C CA . TYR A 1 111 ? 21.58093 13.68674 44.46758 1.000 64.57809 102 TYR A CA 1
ATOM 842 C C . TYR A 1 111 ? 21.15744 14.56663 45.63619 1.000 72.50431 102 TYR A C 1
ATOM 843 O O . TYR A 1 111 ? 19.96666 14.85258 45.80933 1.000 72.57927 102 TYR A O 1
ATOM 852 N N . LEU A 1 112 ? 22.11958 15.00804 46.44807 1.000 71.76841 103 LEU A N 1
ATOM 853 C CA . LEU A 1 112 ? 21.81226 15.87809 47.57493 1.000 68.06081 103 LEU A CA 1
ATOM 854 C C . LEU A 1 112 ? 21.61171 17.32556 47.14977 1.000 66.12275 103 LEU A C 1
ATOM 855 O O . LEU A 1 112 ? 20.93017 18.07689 47.85522 1.000 66.26319 103 LEU A O 1
ATOM 860 N N . ALA A 1 113 ? 22.18999 17.72897 46.01541 1.000 73.40592 104 ALA A N 1
ATOM 861 C CA . ALA A 1 113 ? 22.02591 19.09722 45.53807 1.000 81.99119 104 ALA A CA 1
ATOM 862 C C . ALA A 1 113 ? 20.60779 19.35388 45.04536 1.000 88.27695 104 ALA A C 1
ATOM 863 O O . ALA A 1 113 ? 20.08994 20.46557 45.20126 1.000 98.13122 104 ALA A O 1
ATOM 865 N N . GLN A 1 114 ? 19.96950 18.34828 44.45532 1.000 73.80270 105 GLN A N 1
ATOM 866 C CA . GLN A 1 114 ? 18.60990 18.48741 43.94828 1.000 103.52107 105 GLN A CA 1
ATOM 867 C C . GLN A 1 114 ? 17.62263 17.70560 44.80774 1.000 92.45808 105 GLN A C 1
ATOM 868 O O . GLN A 1 114 ? 17.32520 18.09458 45.93644 1.000 87.41512 105 GLN A O 1
ATOM 874 N N . ARG B 2 5 ? 21.65573 -1.15517 52.38109 1.000 76.98962 50 ARG B N 1
ATOM 875 C CA . ARG B 2 5 ? 20.27680 -1.61642 52.48877 1.000 71.40299 50 ARG B CA 1
ATOM 876 C C . ARG B 2 5 ? 19.34248 -0.45261 52.81046 1.000 73.16609 50 ARG B C 1
ATOM 877 O O . ARG B 2 5 ? 18.13172 -0.53603 52.60108 1.000 76.88132 50 ARG B O 1
ATOM 885 N N . LEU B 2 6 ? 19.92032 0.64032 53.31405 1.000 72.40088 51 LEU B N 1
ATOM 886 C CA . LEU B 2 6 ? 19.11663 1.80333 53.67701 1.000 71.52634 51 LEU B CA 1
ATOM 887 C C . LEU B 2 6 ? 18.50187 2.45986 52.44661 1.000 67.53619 51 LEU B C 1
ATOM 888 O O . LEU B 2 6 ? 17.35022 2.90750 52.48512 1.000 76.83179 51 LEU B O 1
ATOM 893 N N . ALA B 2 7 ? 19.25055 2.52445 51.34832 1.000 69.40313 52 ALA B N 1
ATOM 894 C CA . ALA B 2 7 ? 18.80104 3.19312 50.13349 1.000 64.55034 52 ALA B CA 1
ATOM 895 C C . ALA B 2 7 ? 17.85278 2.34913 49.29208 1.000 59.02727 52 ALA B C 1
ATOM 896 O O . ALA B 2 7 ? 17.39968 2.82374 48.24507 1.000 56.26311 52 ALA B O 1
ATOM 898 N N . ASP B 2 8 ? 17.54371 1.12029 49.71492 1.000 62.29428 53 ASP B N 1
ATOM 899 C CA . ASP B 2 8 ? 16.70596 0.24508 48.90018 1.000 62.85167 53 ASP B CA 1
ATOM 900 C C . ASP B 2 8 ? 15.31066 0.82023 48.68771 1.000 63.56959 53 ASP B C 1
ATOM 901 O O . ASP B 2 8 ? 14.71328 0.61306 47.62526 1.000 62.31381 53 ASP B O 1
ATOM 906 N N . ARG B 2 9 ? 14.77208 1.53864 49.67590 1.000 66.21594 54 ARG B N 1
ATOM 907 C CA . ARG B 2 9 ? 13.43451 2.10207 49.51993 1.000 67.78777 54 ARG B CA 1
ATOM 908 C C . ARG B 2 9 ? 13.41275 3.20939 48.47386 1.000 63.22200 54 ARG B C 1
ATOM 909 O O . ARG B 2 9 ? 12.47974 3.28812 47.66556 1.000 62.82922 54 ARG B O 1
ATOM 917 N N . ALA B 2 10 ? 14.42917 4.07406 48.47114 1.000 60.20853 55 ALA B N 1
ATOM 918 C CA . ALA B 2 10 ? 14.45938 5.16165 47.50059 1.000 56.39024 55 ALA B CA 1
ATOM 919 C C . ALA B 2 10 ? 14.68804 4.64503 46.08580 1.000 59.30502 55 ALA B C 1
ATOM 920 O O . ALA B 2 10 ? 14.21852 5.25888 45.12073 1.000 64.17347 55 ALA B O 1
ATOM 922 N N . LEU B 2 11 ? 15.39943 3.52472 45.94129 1.000 60.07653 56 LEU B N 1
ATOM 923 C CA . LEU B 2 11 ? 15.57847 2.93045 44.62007 1.000 56.49270 56 LEU B CA 1
ATOM 924 C C . LEU B 2 11 ? 14.27822 2.32378 44.10555 1.000 57.95360 56 LEU B C 1
ATOM 925 O O . LEU B 2 11 ? 13.94969 2.46071 42.92089 1.000 52.88952 56 LEU B O 1
ATOM 930 N N . LEU B 2 12 ? 13.52904 1.64409 44.97848 1.000 56.55715 57 LEU B N 1
ATOM 931 C CA . LEU B 2 12 ? 12.24027 1.09257 44.57152 1.000 59.35036 57 LEU B CA 1
ATOM 932 C C . LEU B 2 12 ? 11.25155 2.19664 44.22312 1.000 63.85371 57 LEU B C 1
ATOM 933 O O . LEU B 2 12 ? 10.45699 2.05319 43.28630 1.000 63.79684 57 LEU B O 1
ATOM 938 N N . ASP B 2 13 ? 11.28198 3.30543 44.96816 1.000 58.40223 58 ASP B N 1
ATOM 939 C CA . ASP B 2 13 ? 10.41613 4.43564 44.64810 1.000 67.07119 58 ASP B CA 1
ATOM 940 C C . ASP B 2 13 ? 10.78952 5.05076 43.30505 1.000 65.07946 58 ASP B C 1
ATOM 941 O O . ASP B 2 13 ? 9.91193 5.47268 42.54209 1.000 56.20834 58 ASP B O 1
ATOM 946 N N . PHE B 2 14 ? 12.08816 5.11525 43.00440 1.000 54.76081 59 PHE B N 1
ATOM 947 C CA . PHE B 2 14 ? 12.53008 5.58884 41.69676 1.000 56.86012 59 PHE B CA 1
ATOM 948 C C . PHE B 2 14 ? 12.00848 4.69216 40.58025 1.000 51.30276 59 PHE B C 1
ATOM 949 O O . PHE B 2 14 ? 11.61543 5.17854 39.51358 1.000 49.19559 59 PHE B O 1
ATOM 957 N N . ALA B 2 15 ? 11.99685 3.37933 40.80680 1.000 55.91249 60 ALA B N 1
ATOM 958 C CA . ALA B 2 15 ? 11.48826 2.42141 39.83318 1.000 53.75950 60 ALA B CA 1
ATOM 959 C C . ALA B 2 15 ? 9.96695 2.34059 39.80216 1.000 53.79921 60 ALA B C 1
ATOM 960 O O . ALA B 2 15 ? 9.42195 1.59461 38.98165 1.000 53.91621 60 ALA B O 1
ATOM 962 N N . THR B 2 16 ? 9.27075 3.07868 40.66254 1.000 55.64415 61 THR B N 1
ATOM 963 C CA . THR B 2 16 ? 7.81446 2.98815 40.70578 1.000 55.83632 61 THR B CA 1
ATOM 964 C C . THR B 2 16 ? 7.19513 4.05388 39.81028 1.000 55.45371 61 THR B C 1
ATOM 965 O O . THR B 2 16 ? 7.51867 5.23895 39.95417 1.000 68.24522 61 THR B O 1
ATOM 969 N N . PRO B 2 17 ? 6.31312 3.67619 38.88796 1.000 66.57172 62 PRO B N 1
ATOM 970 C CA . PRO B 2 17 ? 5.70829 4.66999 37.99578 1.000 60.54763 62 PRO B CA 1
ATOM 971 C C . PRO B 2 17 ? 4.74553 5.58211 38.73796 1.000 75.29090 62 PRO B C 1
ATOM 972 O O . PRO B 2 17 ? 4.08749 5.18421 39.70228 1.000 65.10985 62 PRO B O 1
ATOM 976 N N . HIS B 2 18 ? 4.67313 6.82436 38.27237 1.000 86.48467 63 HIS B N 1
ATOM 977 C CA . HIS B 2 18 ? 3.81994 7.83007 38.89247 1.000 112.33469 63 HIS B CA 1
ATOM 978 C C . HIS B 2 18 ? 2.35597 7.60228 38.53149 1.000 98.42729 63 HIS B C 1
ATOM 979 O O . HIS B 2 18 ? 1.58346 8.55125 38.39778 1.000 86.65618 63 HIS B O 1
ATOM 986 N N . HIS B 2 22 ? -5.47188 6.31855 36.92123 1.000 127.80741 67 HIS B N 1
ATOM 987 C CA . HIS B 2 22 ? -4.75498 5.18852 36.34454 1.000 107.94593 67 HIS B CA 1
ATOM 988 C C . HIS B 2 22 ? -5.64019 4.51727 35.29529 1.000 102.22292 67 HIS B C 1
ATOM 989 O O . HIS B 2 22 ? -6.86083 4.46326 35.44679 1.000 84.81081 67 HIS B O 1
ATOM 996 N N . ASP B 2 23 ? -5.02158 4.00961 34.23041 1.000 120.39042 68 ASP B N 1
ATOM 997 C CA . ASP B 2 23 ? -5.75511 3.52929 33.06589 1.000 125.20760 68 ASP B CA 1
ATOM 998 C C . ASP B 2 23 ? -6.19866 2.07362 33.16504 1.000 123.83173 68 ASP B C 1
ATOM 999 O O . ASP B 2 23 ? -7.00154 1.63573 32.33354 1.000 120.21512 68 ASP B O 1
ATOM 1004 N N . LEU B 2 24 ? -5.70915 1.31279 34.14538 1.000 96.48089 69 LEU B N 1
ATOM 1005 C CA . LEU B 2 24 ? -6.06249 -0.09649 34.27686 1.000 80.34380 69 LEU B CA 1
ATOM 1006 C C . LEU B 2 24 ? -6.84907 -0.39410 35.54985 1.000 77.12907 69 LEU B C 1
ATOM 1007 O O . LEU B 2 24 ? -6.95034 -1.55875 35.94903 1.000 65.35462 69 LEU B O 1
ATOM 1012 N N . LEU B 2 25 ? -7.40303 0.63342 36.19891 1.000 75.44412 70 LEU B N 1
ATOM 1013 C CA . LEU B 2 25 ? -8.13358 0.41214 37.44423 1.000 81.19911 70 LEU B CA 1
ATOM 1014 C C . LEU B 2 25 ? -9.35946 -0.46637 37.22287 1.000 76.01031 70 LEU B C 1
ATOM 1015 O O . LEU B 2 25 ? -9.66772 -1.33361 38.04914 1.000 81.55428 70 LEU B O 1
ATOM 1020 N N . ARG B 2 26 ? -10.06942 -0.25691 36.12236 1.000 90.95024 71 ARG B N 1
ATOM 1021 C CA . ARG B 2 26 ? -11.24032 -1.07302 35.82731 1.000 92.13611 71 ARG B CA 1
ATOM 1022 C C . ARG B 2 26 ? -10.80217 -2.48883 35.46798 1.000 87.69159 71 ARG B C 1
ATOM 1023 O O . ARG B 2 26 ? -9.92587 -2.66159 34.61235 1.000 81.40396 71 ARG B O 1
ATOM 1031 N N . PRO B 2 27 ? -11.36903 -3.51917 36.10165 1.000 93.87721 72 PRO B N 1
ATOM 1032 C CA . PRO B 2 27 ? -10.94697 -4.89360 35.78323 1.000 91.97391 72 PRO B CA 1
ATOM 1033 C C . PRO B 2 27 ? -11.18058 -5.27641 34.33333 1.000 95.86769 72 PRO B C 1
ATOM 1034 O O . PRO B 2 27 ? -10.42468 -6.09055 33.78776 1.000 79.50477 72 PRO B O 1
ATOM 1038 N N . VAL B 2 28 ? -12.21067 -4.71845 33.69326 1.000 85.15851 73 VAL B N 1
ATOM 1039 C CA . VAL B 2 28 ? -12.46163 -5.01623 32.28586 1.000 90.68907 73 VAL B CA 1
ATOM 1040 C C . VAL B 2 28 ? -11.31430 -4.50766 31.42066 1.000 90.08768 73 VAL B C 1
ATOM 1041 O O . VAL B 2 28 ? -10.91959 -5.15493 30.44306 1.000 95.05305 73 VAL B O 1
ATOM 1045 N N . ASP B 2 29 ? -10.75639 -3.34433 31.76854 1.000 81.05099 74 ASP B N 1
ATOM 1046 C CA . ASP B 2 29 ? -9.62522 -2.81106 31.01540 1.000 76.39560 74 ASP B CA 1
ATOM 1047 C C . ASP B 2 29 ? -8.34571 -3.59361 31.28259 1.000 74.97730 74 ASP B C 1
ATOM 1048 O O . ASP B 2 29 ? -7.48621 -3.69189 30.39878 1.000 73.33306 74 ASP B O 1
ATOM 1053 N N . PHE B 2 30 ? -8.19820 -4.14998 32.48674 1.000 76.58797 75 PHE B N 1
ATOM 1054 C CA . PHE B 2 30 ? -6.99411 -4.90726 32.81332 1.000 68.70776 75 PHE B CA 1
ATOM 1055 C C . PHE B 2 30 ? -6.88886 -6.17126 31.96909 1.000 68.66010 75 PHE B C 1
ATOM 1056 O O . PHE B 2 30 ? -5.82470 -6.47285 31.41590 1.000 66.21994 75 PHE B O 1
ATOM 1064 N N . HIS B 2 31 ? -7.98277 -6.92991 31.86717 1.000 73.02792 76 HIS B N 1
ATOM 1065 C CA . HIS B 2 31 ? -7.94907 -8.17349 31.10454 1.000 76.69609 76 HIS B CA 1
ATOM 1066 C C . HIS B 2 31 ? -7.73274 -7.90797 29.62032 1.000 75.79536 76 HIS B C 1
ATOM 1067 O O . HIS B 2 31 ? -7.04955 -8.68196 28.93972 1.000 78.99029 76 HIS B O 1
ATOM 1074 N N . GLN B 2 32 ? -8.30669 -6.81973 29.10054 1.000 83.67532 77 GLN B N 1
ATOM 1075 C CA . GLN B 2 32 ? -8.06643 -6.45268 27.70912 1.000 87.97201 77 GLN B CA 1
ATOM 1076 C C . GLN B 2 32 ? -6.61117 -6.07153 27.47310 1.000 72.78794 77 GLN B C 1
ATOM 1077 O O . GLN B 2 32 ? -6.07057 -6.33375 26.39272 1.000 86.70453 77 GLN B O 1
ATOM 1083 N N . ALA B 2 33 ? -5.96354 -5.45571 28.46438 1.000 68.57777 78 ALA B N 1
ATOM 1084 C CA . ALA B 2 33 ? -4.56148 -5.08383 28.30945 1.000 65.69995 78 ALA B CA 1
ATOM 1085 C C . ALA B 2 33 ? -3.65673 -6.30816 28.36584 1.000 67.21900 78 ALA B C 1
ATOM 1086 O O . ALA B 2 33 ? -2.65814 -6.38219 27.64062 1.000 61.52942 78 ALA B O 1
ATOM 1088 N N . MET B 2 34 ? -3.98786 -7.27778 29.22196 1.000 66.67285 79 MET B N 1
ATOM 1089 C CA . MET B 2 34 ? -3.15695 -8.47135 29.34417 1.000 63.45529 79 MET B CA 1
ATOM 1090 C C . MET B 2 34 ? -3.26056 -9.34791 28.10321 1.000 71.04643 79 MET B C 1
ATOM 1091 O O . MET B 2 34 ? -2.24662 -9.85366 27.60822 1.000 70.84974 79 MET B O 1
ATOM 1096 N N . GLN B 2 35 ? -4.47684 -9.54103 27.58752 1.000 70.99817 80 GLN B N 1
ATOM 1097 C CA . GLN B 2 35 ? -4.64815 -10.35121 26.38613 1.000 80.46561 80 GLN B CA 1
ATOM 1098 C C . GLN B 2 35 ? -4.00272 -9.68747 25.17628 1.000 84.16319 80 GLN B C 1
ATOM 1099 O O . GLN B 2 35 ? -3.40335 -10.36702 24.33466 1.000 83.10883 80 GLN B O 1
ATOM 1105 N N . GLY B 2 36 ? -4.11583 -8.36197 25.06980 1.000 76.30292 81 GLY B N 1
ATOM 1106 C CA . GLY B 2 36 ? -3.45045 -7.65767 23.98844 1.000 72.43078 81 GLY B CA 1
ATOM 1107 C C . GLY B 2 36 ? -1.94074 -7.66465 24.11414 1.000 69.77034 81 GLY B C 1
ATOM 1108 O O . GLY B 2 36 ? -1.23049 -7.62223 23.10509 1.000 77.49316 81 GLY B O 1
ATOM 1109 N N . LEU B 2 37 ? -1.42833 -7.71363 25.34582 1.000 75.90852 82 LEU B N 1
ATOM 1110 C CA . LEU B 2 37 ? 0.01612 -7.77100 25.54495 1.000 67.03013 82 LEU B CA 1
ATOM 1111 C C . LEU B 2 37 ? 0.57095 -9.14657 25.19496 1.000 66.05882 82 LEU B C 1
ATOM 1112 O O . LEU B 2 37 ? 1.64474 -9.25360 24.59100 1.000 72.44019 82 LEU B O 1
ATOM 1117 N N . ARG B 2 38 ? -0.14709 -10.21057 25.56251 1.000 64.56417 83 ARG B N 1
ATOM 1118 C CA . ARG B 2 38 ? 0.32579 -11.55958 25.26929 1.000 73.57546 83 ARG B CA 1
ATOM 1119 C C . ARG B 2 38 ? 0.29768 -11.85766 23.77525 1.000 76.27712 83 ARG B C 1
ATOM 1120 O O . ARG B 2 38 ? 1.08631 -12.67955 23.29468 1.000 71.98768 83 ARG B O 1
ATOM 1128 N N . SER B 2 39 ? -0.59845 -11.20947 23.02816 1.000 72.89457 84 SER B N 1
ATOM 1129 C CA . SER B 2 39 ? -0.67143 -11.45278 21.59172 1.000 87.96262 84 SER B CA 1
ATOM 1130 C C . SER B 2 39 ? 0.49352 -10.81158 20.84719 1.000 79.28808 84 SER B C 1
ATOM 1131 O O . SER B 2 39 ? 0.92018 -11.32698 19.80751 1.000 78.32669 84 SER B O 1
ATOM 1134 N N . VAL B 2 40 ? 1.01963 -9.69764 21.35658 1.000 78.93314 85 VAL B N 1
ATOM 1135 C CA . VAL B 2 40 ? 2.09888 -8.99857 20.66582 1.000 73.48292 85 VAL B CA 1
ATOM 1136 C C . VAL B 2 40 ? 3.44018 -9.67148 20.93015 1.000 66.60672 85 VAL B C 1
ATOM 1137 O O . VAL B 2 40 ? 4.22146 -9.91329 20.00310 1.000 71.02779 85 VAL B O 1
ATOM 1141 N N . LEU B 2 41 ? 3.73081 -9.98460 22.19578 1.000 63.93244 86 LEU B N 1
ATOM 1142 C CA . LEU B 2 41 ? 5.01363 -10.60108 22.52053 1.000 67.63092 86 LEU B CA 1
ATOM 1143 C C . LEU B 2 41 ? 5.13418 -12.00052 21.93186 1.000 73.81049 86 LEU B C 1
ATOM 1144 O O . LEU B 2 41 ? 6.24889 -12.46273 21.66248 1.000 67.31217 86 LEU B O 1
ATOM 1149 N N . ALA B 2 42 ? 4.00846 -12.68859 21.72718 1.000 76.58320 87 ALA B N 1
ATOM 1150 C CA . ALA B 2 42 ? 4.04978 -14.01549 21.12615 1.000 75.15826 87 ALA B CA 1
ATOM 1151 C C . ALA B 2 42 ? 4.41820 -13.96482 19.65050 1.000 78.34608 87 ALA B C 1
ATOM 1152 O O . ALA B 2 42 ? 4.78913 -14.99643 19.08016 1.000 82.52502 87 ALA B O 1
ATOM 1154 N N . GLU B 2 43 ? 4.32703 -12.79360 19.02443 1.000 77.13333 88 GLU B N 1
ATOM 1155 C CA . GLU B 2 43 ? 4.69215 -12.62012 17.62681 1.000 85.76551 88 GLU B CA 1
ATOM 1156 C C . GLU B 2 43 ? 6.10232 -12.07490 17.45219 1.000 77.49184 88 GLU B C 1
ATOM 1157 O O . GLU B 2 43 ? 6.57025 -11.95638 16.31583 1.000 80.41557 88 GLU B O 1
ATOM 1163 N N . GLY B 2 44 ? 6.78905 -11.74665 18.54504 1.000 72.49894 89 GLY B N 1
ATOM 1164 C CA . GLY B 2 44 ? 8.15875 -11.28712 18.44569 1.000 73.54150 89 GLY B CA 1
ATOM 1165 C C . GLY B 2 44 ? 9.12362 -12.42745 18.17651 1.000 78.46444 89 GLY B C 1
ATOM 1166 O O . GLY B 2 44 ? 8.94882 -13.55168 18.64484 1.000 78.15826 89 GLY B O 1
ATOM 1167 N N . GLN B 2 45 ? 10.16596 -12.12175 17.40166 1.000 74.00038 90 GLN B N 1
ATOM 1168 C CA . GLN B 2 45 ? 11.15833 -13.11489 17.01861 1.000 77.04660 90 GLN B CA 1
ATOM 1169 C C . GLN B 2 45 ? 12.50469 -12.93850 17.70412 1.000 74.72222 90 GLN B C 1
ATOM 1170 O O . GLN B 2 45 ? 13.31392 -13.87050 17.68113 1.000 77.22840 90 GLN B O 1
ATOM 1176 N N . SER B 2 46 ? 12.76365 -11.78265 18.30831 1.000 70.86534 91 SER B N 1
ATOM 1177 C CA . SER B 2 46 ? 14.04016 -11.55752 18.96466 1.000 69.71354 91 SER B CA 1
ATOM 1178 C C . SER B 2 46 ? 14.10252 -12.33197 20.28243 1.000 70.10257 91 SER B C 1
ATOM 1179 O O . SER B 2 46 ? 13.07188 -12.59004 20.90920 1.000 67.51278 91 SER B O 1
ATOM 1182 N N . PRO B 2 47 ? 15.30402 -12.72865 20.71401 1.000 70.18598 92 PRO B N 1
ATOM 1183 C CA . PRO B 2 47 ? 15.40813 -13.50074 21.96448 1.000 70.40536 92 PRO B CA 1
ATOM 1184 C C . PRO B 2 47 ? 14.91072 -12.75365 23.18989 1.000 66.96539 92 PRO B C 1
ATOM 1185 O O . PRO B 2 47 ? 14.50302 -13.39413 24.16699 1.000 67.12127 92 PRO B O 1
ATOM 1189 N N . GLU B 2 48 ? 14.92834 -11.41900 23.17497 1.000 64.51124 93 GLU B N 1
ATOM 1190 C CA . GLU B 2 48 ? 14.41876 -10.67211 24.32063 1.000 62.83809 93 GLU B CA 1
ATOM 1191 C C . GLU B 2 48 ? 12.89581 -10.71711 24.37700 1.000 65.22153 93 GLU B C 1
ATOM 1192 O O . GLU B 2 48 ? 12.31240 -10.78968 25.46471 1.000 58.93044 93 GLU B O 1
ATOM 1198 N N . LEU B 2 49 ? 12.23507 -10.67604 23.21775 1.000 68.75547 94 LEU B N 1
ATOM 1199 C CA . LEU B 2 49 ? 10.77889 -10.75614 23.19130 1.000 59.61706 94 LEU B CA 1
ATOM 1200 C C . LEU B 2 49 ? 10.28965 -12.17553 23.44606 1.000 72.15991 94 LEU B C 1
ATOM 1201 O O . LEU B 2 49 ? 9.26646 -12.37061 24.11156 1.000 61.32997 94 LEU B O 1
ATOM 1206 N N . ARG B 2 50 ? 11.00100 -13.17582 22.91991 1.000 64.89524 95 ARG B N 1
ATOM 1207 C CA . ARG B 2 50 ? 10.59891 -14.56156 23.13672 1.000 68.05682 95 ARG B CA 1
ATOM 1208 C C . ARG B 2 50 ? 10.74622 -14.95897 24.60041 1.000 67.63688 95 ARG B C 1
ATOM 1209 O O . ARG B 2 50 ? 9.89205 -15.66929 25.14403 1.000 69.06444 95 ARG B O 1
ATOM 1217 N N . ALA B 2 51 ? 11.82281 -14.51470 25.25387 1.000 66.51389 96 ALA B N 1
ATOM 1218 C CA . ALA B 2 51 ? 12.01319 -14.83383 26.66538 1.000 67.00335 96 ALA B CA 1
ATOM 1219 C C . ALA B 2 51 ? 10.92615 -14.20285 27.52619 1.000 64.36089 96 ALA B C 1
ATOM 1220 O O . ALA B 2 51 ? 10.47683 -14.80106 28.51080 1.000 65.71118 96 ALA B O 1
ATOM 1222 N N . ALA B 2 52 ? 10.48993 -12.99207 27.17060 1.000 61.16496 97 ALA B N 1
ATOM 1223 C CA . ALA B 2 52 ? 9.43139 -12.33846 27.93144 1.000 59.06693 97 ALA B CA 1
ATOM 1224 C C . ALA B 2 52 ? 8.06965 -12.96143 27.65692 1.000 64.02566 97 ALA B C 1
ATOM 1225 O O . ALA B 2 52 ? 7.22636 -13.02130 28.55900 1.000 62.21551 97 ALA B O 1
ATOM 1227 N N . ALA B 2 53 ? 7.83148 -13.42040 26.42506 1.000 61.81960 98 ALA B N 1
ATOM 1228 C CA . ALA B 2 53 ? 6.57457 -14.09693 26.12332 1.000 65.52849 98 ALA B CA 1
ATOM 1229 C C . ALA B 2 53 ? 6.43129 -15.38458 26.92164 1.000 70.57818 98 ALA B C 1
ATOM 1230 O O . ALA B 2 53 ? 5.31440 -15.76859 27.28770 1.000 69.18943 98 ALA B O 1
ATOM 1232 N N . ILE B 2 54 ? 7.54545 -16.06551 27.19438 1.000 70.51967 99 ILE B N 1
ATOM 1233 C CA . ILE B 2 54 ? 7.50350 -17.26165 28.02780 1.000 76.58457 99 ILE B CA 1
ATOM 1234 C C . ILE B 2 54 ? 7.23231 -16.88984 29.48077 1.000 71.54602 99 ILE B C 1
ATOM 1235 O O . ILE B 2 54 ? 6.53751 -17.61469 30.20377 1.000 94.44233 99 ILE B O 1
ATOM 1240 N N . LEU B 2 55 ? 7.76231 -15.74931 29.92776 1.000 67.74441 100 LEU B N 1
ATOM 1241 C CA . LEU B 2 55 ? 7.69854 -15.40525 31.34487 1.000 73.17741 100 LEU B CA 1
ATOM 1242 C C . LEU B 2 55 ? 6.28428 -15.02393 31.77003 1.000 81.88692 100 LEU B C 1
ATOM 1243 O O . LEU B 2 55 ? 5.77308 -15.53151 32.77504 1.000 88.34853 100 LEU B O 1
ATOM 1248 N N . LEU B 2 56 ? 5.63204 -14.12897 31.02232 1.000 70.09132 101 LEU B N 1
ATOM 1249 C CA . LEU B 2 56 ? 4.30179 -13.68629 31.42742 1.000 76.31471 101 LEU B CA 1
ATOM 1250 C C . LEU B 2 56 ? 3.23924 -14.75510 31.21277 1.000 81.48681 101 LEU B C 1
ATOM 1251 O O . LEU B 2 56 ? 2.15580 -14.65795 31.79885 1.000 97.03302 101 LEU B O 1
ATOM 1256 N N . GLU B 2 57 ? 3.51865 -15.76726 30.38997 1.000 83.30393 102 GLU B N 1
ATOM 1257 C CA . GLU B 2 57 ? 2.61255 -16.90336 30.29376 1.000 92.69635 102 GLU B CA 1
ATOM 1258 C C . GLU B 2 57 ? 2.62558 -17.73901 31.56615 1.000 97.61933 102 GLU B C 1
ATOM 1259 O O . GLU B 2 57 ? 1.65183 -18.44819 31.84178 1.000 105.25828 102 GLU B O 1
ATOM 1265 N N . GLN B 2 58 ? 3.69939 -17.65900 32.34797 1.000 92.49283 103 GLN B N 1
ATOM 1266 C CA . GLN B 2 58 ? 3.79313 -18.32345 33.63937 1.000 94.92841 103 GLN B CA 1
ATOM 1267 C C . GLN B 2 58 ? 3.32135 -17.44443 34.79006 1.000 89.19095 103 GLN B C 1
ATOM 1268 O O . GLN B 2 58 ? 3.28000 -17.91352 35.93196 1.000 81.74532 103 GLN B O 1
ATOM 1274 N N . MET B 2 59 ? 2.97041 -16.18764 34.52126 1.000 88.63085 104 MET B N 1
ATOM 1275 C CA . MET B 2 59 ? 2.46745 -15.27661 35.53950 1.000 92.20199 104 MET B CA 1
ATOM 1276 C C . MET B 2 59 ? 0.95233 -15.12920 35.49617 1.000 91.56841 104 MET B C 1
ATOM 1277 O O . MET B 2 59 ? 0.40776 -14.25144 36.17203 1.000 92.18886 104 MET B O 1
ATOM 1282 N N . HIS B 2 60 ? 0.26063 -15.96382 34.71552 1.000 104.47951 105 HIS B N 1
ATOM 1283 C CA . HIS B 2 60 ? -1.19187 -15.85623 34.62202 1.000 108.61075 105 HIS B CA 1
ATOM 1284 C C . HIS B 2 60 ? -1.86112 -16.11118 35.96558 1.000 114.74151 105 HIS B C 1
ATOM 1285 O O . HIS B 2 60 ? -2.89997 -15.51159 36.26492 1.000 105.91035 105 HIS B O 1
ATOM 1292 N N . ALA B 2 61 ? -1.28521 -16.99021 36.78763 1.000 109.59674 106 ALA B N 1
ATOM 1293 C CA . ALA B 2 61 ? -1.82938 -17.24162 38.11531 1.000 109.78859 106 ALA B CA 1
ATOM 1294 C C . ALA B 2 61 ? -1.58263 -16.08858 39.07768 1.000 104.59030 106 ALA B C 1
ATOM 1295 O O . ALA B 2 61 ? -2.13148 -16.09992 40.18409 1.000 91.42689 106 ALA B O 1
ATOM 1297 N N . ASP B 2 62 ? -0.77746 -15.10238 38.68851 1.000 114.27851 107 ASP B N 1
ATOM 1298 C CA . ASP B 2 62 ? -0.48051 -13.95048 39.52634 1.000 102.90813 107 ASP B CA 1
ATOM 1299 C C . ASP B 2 62 ? -1.32831 -12.73629 39.17124 1.000 82.69493 107 ASP B C 1
ATOM 1300 O O . ASP B 2 62 ? -1.10966 -11.65868 39.73217 1.000 77.95305 107 ASP B O 1
ATOM 1305 N N . GLU B 2 63 ? -2.29444 -12.88796 38.25947 1.000 89.88119 108 GLU B N 1
ATOM 1306 C CA . GLU B 2 63 ? -3.08051 -11.74180 37.81084 1.000 92.46089 108 GLU B CA 1
ATOM 1307 C C . GLU B 2 63 ? -3.91061 -11.13994 38.93683 1.000 69.63388 108 GLU B C 1
ATOM 1308 O O . GLU B 2 63 ? -4.24649 -9.95075 38.88954 1.000 66.04499 108 GLU B O 1
ATOM 1314 N N . GLN B 2 64 ? -4.25162 -11.93553 39.95232 1.000 68.23874 109 GLN B N 1
ATOM 1315 C CA . GLN B 2 64 ? -4.99572 -11.39764 41.08619 1.000 64.58911 109 GLN B CA 1
ATOM 1316 C C . GLN B 2 64 ? -4.12152 -10.47249 41.92368 1.000 65.20294 109 GLN B C 1
ATOM 1317 O O . GLN B 2 64 ? -4.57726 -9.41365 42.37141 1.000 64.77903 109 GLN B O 1
ATOM 1323 N N . LEU B 2 65 ? -2.86222 -10.85790 42.14650 1.000 62.60768 110 LEU B N 1
ATOM 1324 C CA . LEU B 2 65 ? -1.93720 -9.99872 42.87822 1.000 67.60835 110 LEU B CA 1
ATOM 1325 C C . LEU B 2 65 ? -1.65216 -8.70745 42.12152 1.000 71.21709 110 LEU B C 1
ATOM 1326 O O . LEU B 2 65 ? -1.40207 -7.66681 42.74177 1.000 56.79413 110 LEU B O 1
ATOM 1331 N N . MET B 2 66 ? -1.67969 -8.75375 40.78766 1.000 60.29705 111 MET B N 1
ATOM 1332 C CA . MET B 2 66 ? -1.43555 -7.55552 39.99117 1.000 61.36789 111 MET B CA 1
ATOM 1333 C C . MET B 2 66 ? -2.51377 -6.50653 40.23221 1.000 57.59171 111 MET B C 1
ATOM 1334 O O . MET B 2 66 ? -2.21807 -5.36365 40.59693 1.000 68.71690 111 MET B O 1
ATOM 1339 N N . GLN B 2 67 ? -3.77948 -6.88450 40.03511 1.000 58.30472 112 GLN B N 1
ATOM 1340 C CA . GLN B 2 67 ? -4.86971 -5.92318 40.16853 1.000 61.54540 112 GLN B CA 1
ATOM 1341 C C . GLN B 2 67 ? -4.99216 -5.39460 41.59111 1.000 66.37516 112 GLN B C 1
ATOM 1342 O O . GLN B 2 67 ? -5.36992 -4.23364 41.78790 1.000 65.38653 112 GLN B O 1
ATOM 1348 N N . MET B 2 68 ? -4.68443 -6.22347 42.59254 1.000 60.05904 113 MET B N 1
ATOM 1349 C CA . MET B 2 68 ? -4.76814 -5.76365 43.97494 1.000 51.09393 113 MET B CA 1
ATOM 1350 C C . MET B 2 68 ? -3.74016 -4.67604 44.25617 1.000 58.40326 113 MET B C 1
ATOM 1351 O O . MET B 2 68 ? -4.02353 -3.71818 44.98448 1.000 67.74570 113 MET B O 1
ATOM 1356 N N . THR B 2 69 ? -2.54299 -4.80324 43.68171 1.000 62.24531 114 THR B N 1
ATOM 1357 C CA . THR B 2 69 ? -1.50340 -3.80563 43.90685 1.000 58.89864 114 THR B CA 1
ATOM 1358 C C . THR B 2 69 ? -1.87074 -2.46684 43.27628 1.000 62.59214 114 THR B C 1
ATOM 1359 O O . THR B 2 69 ? -1.57047 -1.40656 43.83814 1.000 67.50660 114 THR B O 1
ATOM 1363 N N . LEU B 2 70 ? -2.52220 -2.49599 42.11128 1.000 58.28106 115 LEU B N 1
ATOM 1364 C CA . LEU B 2 70 ? -2.89569 -1.25920 41.42962 1.000 63.58193 115 LEU B CA 1
ATOM 1365 C C . LEU B 2 70 ? -3.86718 -0.43537 42.26618 1.000 77.89904 115 LEU B C 1
ATOM 1366 O O . LEU B 2 70 ? -3.68432 0.77512 42.44077 1.000 79.74878 115 LEU B O 1
ATOM 1371 N N . HIS B 2 71 ? -4.91265 -1.07920 42.79048 1.000 69.85363 116 HIS B N 1
ATOM 1372 C CA . HIS B 2 71 ? -5.94843 -0.35216 43.51714 1.000 67.32503 116 HIS B CA 1
ATOM 1373 C C . HIS B 2 71 ? -5.43803 0.19516 44.84442 1.000 73.75872 116 HIS B C 1
ATOM 1374 O O . HIS B 2 71 ? -5.97824 1.18448 45.35238 1.000 94.40271 116 HIS B O 1
ATOM 1381 N N . LEU B 2 72 ? -4.40943 -0.42523 45.41779 1.000 72.91900 117 LEU B N 1
ATOM 1382 C CA . LEU B 2 72 ? -3.85991 -0.01330 46.70230 1.000 71.51905 117 LEU B CA 1
ATOM 1383 C C . LEU B 2 72 ? -2.82131 1.09596 46.58262 1.000 86.02365 117 LEU B C 1
ATOM 1384 O O . LEU B 2 72 ? -2.09645 1.35367 47.54943 1.000 90.19309 117 LEU B O 1
ATOM 1389 N N . LEU B 2 73 ? -2.73088 1.75241 45.43017 1.000 85.91214 118 LEU B N 1
ATOM 1390 C CA . LEU B 2 73 ? -1.79803 2.85991 45.25289 1.000 80.20101 118 LEU B CA 1
ATOM 1391 C C . LEU B 2 73 ? -2.52692 4.12663 44.81528 1.000 86.94588 118 LEU B C 1
ATOM 1392 O O . LEU B 2 73 ? -3.56537 4.06205 44.15704 1.000 88.63859 118 LEU B O 1
ATOM 1397 N N . HIS C 1 8 ? 37.20312 -4.16377 33.41832 1.000 109.92683 -1 HIS C N 1
ATOM 1398 C CA . HIS C 1 8 ? 36.45835 -4.66331 34.56785 1.000 109.32051 -1 HIS C CA 1
ATOM 1399 C C . HIS C 1 8 ? 35.00673 -4.19653 34.52442 1.000 114.37850 -1 HIS C C 1
ATOM 1400 O O . HIS C 1 8 ? 34.73225 -2.99653 34.51618 1.000 118.67627 -1 HIS C O 1
ATOM 1407 N N . GLY C 1 9 ? 34.08658 -5.14402 34.49584 1.000 107.10147 0 GLY C N 1
ATOM 1408 C CA . GLY C 1 9 ? 32.67680 -4.81830 34.48409 1.000 96.19513 0 GLY C CA 1
ATOM 1409 C C . GLY C 1 9 ? 32.02388 -5.18142 33.16088 1.000 90.23830 0 GLY C C 1
ATOM 1410 O O . GLY C 1 9 ? 32.67390 -5.24878 32.10855 1.000 88.34709 0 GLY C O 1
ATOM 1411 N N . MET C 1 10 ? 30.71284 -5.42128 33.21423 1.000 82.10289 1 MET C N 1
ATOM 1412 C CA . MET C 1 10 ? 29.93178 -5.76287 32.02500 1.000 62.13473 1 MET C CA 1
ATOM 1413 C C . MET C 1 10 ? 29.72909 -4.49056 31.20589 1.000 73.01472 1 MET C C 1
ATOM 1414 O O . MET C 1 10 ? 28.65817 -3.87796 31.18922 1.000 66.25960 1 MET C O 1
ATOM 1419 N N . THR C 1 11 ? 30.79246 -4.08790 30.51429 1.000 54.99437 2 THR C N 1
ATOM 1420 C CA . THR C 1 11 ? 30.79005 -2.85021 29.74780 1.000 47.88261 2 THR C CA 1
ATOM 1421 C C . THR C 1 11 ? 31.84796 -2.95210 28.65986 1.000 65.58098 2 THR C C 1
ATOM 1422 O O . THR C 1 11 ? 32.75720 -3.78287 28.72866 1.000 70.35797 2 THR C O 1
ATOM 1426 N N . LEU C 1 12 ? 31.71385 -2.09759 27.65015 1.000 52.03388 3 LEU C N 1
ATOM 1427 C CA . LEU C 1 12 ? 32.61483 -2.08709 26.50819 1.000 58.49163 3 LEU C CA 1
ATOM 1428 C C . LEU C 1 12 ? 33.37884 -0.77278 26.45985 1.000 53.49921 3 LEU C C 1
ATOM 1429 O O . LEU C 1 12 ? 32.80568 0.29897 26.68062 1.000 45.25080 3 LEU C O 1
ATOM 1434 N N . SER C 1 13 ? 34.67513 -0.86390 26.17350 1.000 52.14305 4 SER C N 1
ATOM 1435 C CA . SER C 1 13 ? 35.47583 0.32201 25.92146 1.000 57.83647 4 SER C CA 1
ATOM 1436 C C . SER C 1 13 ? 35.03314 0.98480 24.61808 1.000 49.38459 4 SER C C 1
ATOM 1437 O O . SER C 1 13 ? 34.24884 0.43265 23.84175 1.000 58.94335 4 SER C O 1
ATOM 1440 N N . ALA C 1 14 ? 35.55149 2.18564 24.38010 1.000 56.55464 5 ALA C N 1
ATOM 1441 C CA . ALA C 1 14 ? 35.20944 2.94558 23.18030 1.000 64.23136 5 ALA C CA 1
ATOM 1442 C C . ALA C 1 14 ? 35.56129 2.17576 21.90955 1.000 61.04595 5 ALA C C 1
ATOM 1443 O O . ALA C 1 14 ? 34.82088 2.21843 20.92551 1.000 62.90571 5 ALA C O 1
ATOM 1456 N N . GLN C 1 16 ? 35.91922 -1.19884 21.69274 1.000 62.92000 7 GLN C N 1
ATOM 1457 C CA . GLN C 1 16 ? 35.06824 -2.38184 21.64787 1.000 54.77404 7 GLN C CA 1
ATOM 1458 C C . GLN C 1 16 ? 33.65074 -2.04165 21.19108 1.000 51.03611 7 GLN C C 1
ATOM 1459 O O . GLN C 1 16 ? 33.01450 -2.82884 20.49065 1.000 53.91975 7 GLN C O 1
ATOM 1465 N N . GLN C 1 17 ? 33.15718 -0.86715 21.59436 1.000 50.99030 8 GLN C N 1
ATOM 1466 C CA . GLN C 1 17 ? 31.85457 -0.41425 21.11542 1.000 54.16675 8 GLN C CA 1
ATOM 1467 C C . GLN C 1 17 ? 31.88141 -0.17147 19.61265 1.000 50.57855 8 GLN C C 1
ATOM 1468 O O . GLN C 1 17 ? 30.92944 -0.51428 18.90131 1.000 47.83677 8 GLN C O 1
ATOM 1474 N N . SER C 1 18 ? 32.96304 0.42721 19.11220 1.000 56.67184 9 SER C N 1
ATOM 1475 C CA . SER C 1 18 ? 33.09408 0.62909 17.67421 1.000 55.39443 9 SER C CA 1
ATOM 1476 C C . SER C 1 18 ? 33.22371 -0.70016 16.94148 1.000 60.01425 9 SER C C 1
ATOM 1477 O O . SER C 1 18 ? 32.65997 -0.87284 15.85468 1.000 47.56809 9 SER C O 1
ATOM 1480 N N . ALA C 1 19 ? 33.96798 -1.64762 17.51832 1.000 53.23042 10 ALA C N 1
ATOM 1481 C CA . ALA C 1 19 ? 34.11430 -2.96153 16.89885 1.000 48.44249 10 ALA C CA 1
ATOM 1482 C C . ALA C 1 19 ? 32.76824 -3.66651 16.77987 1.000 52.81869 10 ALA C C 1
ATOM 1483 O O . ALA C 1 19 ? 32.42854 -4.20770 15.72138 1.000 51.45212 10 ALA C O 1
ATOM 1485 N N . LEU C 1 20 ? 31.98361 -3.66502 17.86063 1.000 57.66100 11 LEU C N 1
ATOM 1486 C CA . LEU C 1 20 ? 30.66233 -4.28319 17.81681 1.000 43.84018 11 LEU C CA 1
ATOM 1487 C C . LEU C 1 20 ? 29.75017 -3.55303 16.83941 1.000 50.43008 11 LEU C C 1
ATOM 1488 O O . LEU C 1 20 ? 28.96524 -4.18179 16.11948 1.000 39.74841 11 LEU C O 1
ATOM 1493 N N . LEU C 1 21 ? 29.83210 -2.22138 16.80916 1.000 43.70040 12 LEU C N 1
ATOM 1494 C CA . LEU C 1 21 ? 29.07103 -1.45066 15.83176 1.000 44.10749 12 LEU C CA 1
ATOM 1495 C C . LEU C 1 21 ? 29.47235 -1.81856 14.40597 1.000 38.87951 12 LEU C C 1
ATOM 1496 O O . LEU C 1 21 ? 28.62171 -1.87665 13.51033 1.000 39.92986 12 LEU C O 1
ATOM 1501 N N . LEU C 1 22 ? 30.76483 -2.07355 14.17801 1.000 45.15922 13 LEU C N 1
ATOM 1502 C CA . LEU C 1 22 ? 31.22146 -2.48333 12.85173 1.000 42.98786 13 LEU C CA 1
ATOM 1503 C C . LEU C 1 22 ? 30.67401 -3.84950 12.46814 1.000 51.09986 13 LEU C C 1
ATOM 1504 O O . LEU C 1 22 ? 30.27613 -4.06265 11.31661 1.000 47.50044 13 LEU C O 1
ATOM 1509 N N . LEU C 1 23 ? 30.65841 -4.79058 13.41380 1.000 58.79597 14 LEU C N 1
ATOM 1510 C CA . LEU C 1 23 ? 30.09995 -6.10833 13.13414 1.000 59.87116 14 LEU C CA 1
ATOM 1511 C C . LEU C 1 23 ? 28.63725 -6.00889 12.71964 1.000 52.39080 14 LEU C C 1
ATOM 1512 O O . LEU C 1 23 ? 28.20803 -6.66756 11.76574 1.000 47.77193 14 LEU C O 1
ATOM 1517 N N . GLY C 1 24 ? 27.85898 -5.18029 13.41902 1.000 46.06084 15 GLY C N 1
ATOM 1518 C CA . GLY C 1 24 ? 26.46207 -5.01260 13.05339 1.000 46.76796 15 GLY C CA 1
ATOM 1519 C C . GLY C 1 24 ? 26.28013 -4.22435 11.77014 1.000 50.46431 15 GLY C C 1
ATOM 1520 O O . GLY C 1 24 ? 25.42242 -4.55288 10.94659 1.000 41.22981 15 GLY C O 1
ATOM 1521 N N . TRP C 1 25 ? 27.07897 -3.17115 11.58334 1.000 45.31799 16 TRP C N 1
ATOM 1522 C CA . TRP C 1 25 ? 26.97289 -2.37069 10.36744 1.000 52.69660 16 TRP C CA 1
ATOM 1523 C C . TRP C 1 25 ? 27.36635 -3.16784 9.13053 1.000 43.94896 16 TRP C C 1
ATOM 1524 O O . TRP C 1 25 ? 26.79211 -2.96340 8.05509 1.000 44.69868 16 TRP C O 1
ATOM 1535 N N . LEU C 1 26 ? 28.33645 -4.07448 9.26056 1.000 47.89464 17 LEU C N 1
ATOM 1536 C CA . LEU C 1 26 ? 28.72963 -4.90757 8.12901 1.000 48.04140 17 LEU C CA 1
ATOM 1537 C C . LEU C 1 26 ? 27.63544 -5.90260 7.75985 1.000 57.23653 17 LEU C C 1
ATOM 1538 O O . LEU C 1 26 ? 27.38494 -6.14153 6.57265 1.000 43.47491 17 LEU C O 1
ATOM 1543 N N . GLN C 1 27 ? 26.98319 -6.50208 8.76130 1.000 52.98161 18 GLN C N 1
ATOM 1544 C CA . GLN C 1 27 ? 25.87688 -7.41503 8.48576 1.000 39.45370 18 GLN C CA 1
ATOM 1545 C C . GLN C 1 27 ? 24.74656 -6.70278 7.75540 1.000 51.08090 18 GLN C C 1
ATOM 1546 O O . GLN C 1 27 ? 24.17654 -7.24171 6.79893 1.000 53.81511 18 GLN C O 1
ATOM 1552 N N . LEU C 1 28 ? 24.40545 -5.49066 8.19841 1.000 51.61176 19 LEU C N 1
ATOM 1553 C CA . LEU C 1 28 ? 23.38227 -4.70699 7.51544 1.000 47.30016 19 LEU C CA 1
ATOM 1554 C C . LEU C 1 28 ? 23.80040 -4.39166 6.08399 1.000 52.65127 19 LEU C C 1
ATOM 1555 O O . LEU C 1 28 ? 22.97860 -4.44928 5.16151 1.000 49.85003 19 LEU C O 1
ATOM 1560 N N . GLN C 1 29 ? 25.07378 -4.03825 5.88561 1.000 48.82271 20 GLN C N 1
ATOM 1561 C CA . GLN C 1 29 ? 25.57304 -3.74382 4.54590 1.000 55.66373 20 GLN C CA 1
ATOM 1562 C C . GLN C 1 29 ? 25.39484 -4.93362 3.61058 1.000 51.61703 20 GLN C C 1
ATOM 1563 O O . GLN C 1 29 ? 25.01085 -4.76620 2.44750 1.000 50.80432 20 GLN C O 1
ATOM 1569 N N . TYR C 1 30 ? 25.66303 -6.14553 4.10205 1.000 49.07279 21 TYR C N 1
ATOM 1570 C CA . TYR C 1 30 ? 25.59823 -7.35488 3.28991 1.000 44.55757 21 TYR C CA 1
ATOM 1571 C C . TYR C 1 30 ? 24.24077 -8.04732 3.35292 1.000 52.25077 21 TYR C C 1
ATOM 1572 O O . TYR C 1 30 ? 24.16295 -9.26703 3.15503 1.000 70.12182 21 TYR C O 1
ATOM 1581 N N . GLY C 1 31 ? 23.17011 -7.30604 3.62465 1.000 51.79989 22 GLY C N 1
ATOM 1582 C CA . GLY C 1 31 ? 21.83218 -7.86204 3.53267 1.000 44.12639 22 GLY C CA 1
ATOM 1583 C C . GLY C 1 31 ? 21.47381 -8.88496 4.58791 1.000 54.82530 22 GLY C C 1
ATOM 1584 O O . GLY C 1 31 ? 20.68500 -9.79562 4.31334 1.000 53.65246 22 GLY C O 1
ATOM 1585 N N . HIS C 1 32 ? 22.02949 -8.76221 5.79392 1.000 53.99897 23 HIS C N 1
ATOM 1586 C CA . HIS C 1 32 ? 21.67166 -9.60822 6.93112 1.000 58.68408 23 HIS C CA 1
ATOM 1587 C C . HIS C 1 32 ? 21.16521 -8.72496 8.06936 1.000 50.20238 23 HIS C C 1
ATOM 1588 O O . HIS C 1 32 ? 21.83487 -8.57785 9.10027 1.000 56.64187 23 HIS C O 1
ATOM 1595 N N . PRO C 1 33 ? 19.98354 -8.12080 7.91155 1.000 52.27266 24 PRO C N 1
ATOM 1596 C CA . PRO C 1 33 ? 19.49837 -7.20165 8.95315 1.000 60.08259 24 PRO C CA 1
ATOM 1597 C C . PRO C 1 33 ? 19.14881 -7.89356 10.25769 1.000 50.50503 24 PRO C C 1
ATOM 1598 O O . PRO C 1 33 ? 19.22604 -7.25869 11.31706 1.000 54.20120 24 PRO C O 1
ATOM 1602 N N . ASP C 1 34 ? 18.75900 -9.17018 10.21869 1.000 51.41290 25 ASP C N 1
ATOM 1603 C CA . ASP C 1 34 ? 18.47068 -9.88201 11.45945 1.000 59.12142 25 ASP C CA 1
ATOM 1604 C C . ASP C 1 34 ? 19.74676 -10.14064 12.24908 1.000 54.22830 25 ASP C C 1
ATOM 1605 O O . ASP C 1 34 ? 19.75586 -10.02529 13.47999 1.000 51.06091 25 ASP C O 1
ATOM 1610 N N . ARG C 1 35 ? 20.83445 -10.49279 11.55931 1.000 49.59299 26 ARG C N 1
ATOM 1611 C CA . ARG C 1 35 ? 22.11175 -10.66682 12.24256 1.000 49.66854 26 ARG C CA 1
ATOM 1612 C C . ARG C 1 35 ? 22.63206 -9.33843 12.77537 1.000 43.16483 26 ARG C C 1
ATOM 1613 O O . ARG C 1 35 ? 23.21477 -9.28491 13.86459 1.000 53.65488 26 ARG C O 1
ATOM 1621 N N . ALA C 1 36 ? 22.43505 -8.25704 12.01861 1.000 47.63845 27 ALA C N 1
ATOM 1622 C CA . ALA C 1 36 ? 22.81648 -6.93307 12.49809 1.000 49.68431 27 ALA C CA 1
ATOM 1623 C C . ALA C 1 36 ? 22.04144 -6.56956 13.75817 1.000 43.55459 27 ALA C C 1
ATOM 1624 O O . ALA C 1 36 ? 22.61297 -6.06892 14.73335 1.000 45.89061 27 ALA C O 1
ATOM 1626 N N . ARG C 1 37 ? 20.72900 -6.81465 13.74574 1.000 45.06116 28 ARG C N 1
ATOM 1627 C CA . ARG C 1 37 ? 19.88311 -6.51112 14.89604 1.000 46.16513 28 ARG C CA 1
ATOM 1628 C C . ARG C 1 37 ? 20.36640 -7.22537 16.15321 1.000 56.17339 28 ARG C C 1
ATOM 1629 O O . ARG C 1 37 ? 20.32545 -6.65878 17.25173 1.000 47.31373 28 ARG C O 1
ATOM 1637 N N . ILE C 1 38 ? 20.82809 -8.46958 16.01156 1.000 47.55550 29 ILE C N 1
ATOM 1638 C CA . ILE C 1 38 ? 21.32151 -9.22385 17.16246 1.000 41.28204 29 ILE C CA 1
ATOM 1639 C C . ILE C 1 38 ? 22.53250 -8.53046 17.77618 1.000 54.92839 29 ILE C C 1
ATOM 1640 O O . ILE C 1 38 ? 22.61209 -8.34253 18.99613 1.000 48.58688 29 ILE C O 1
ATOM 1645 N N . LEU C 1 39 ? 23.49356 -8.13699 16.93746 1.000 48.14565 30 LEU C N 1
ATOM 1646 C CA . LEU C 1 39 ? 24.70113 -7.49382 17.44609 1.000 43.25750 30 LEU C CA 1
ATOM 1647 C C . LEU C 1 39 ? 24.40582 -6.09794 17.97832 1.000 43.62068 30 LEU C C 1
ATOM 1648 O O . LEU C 1 39 ? 25.00478 -5.66597 18.97014 1.000 37.25890 30 LEU C O 1
ATOM 1653 N N . LEU C 1 40 ? 23.48684 -5.37765 17.33495 1.000 38.24229 31 LEU C N 1
ATOM 1654 C CA . LEU C 1 40 ? 23.18353 -4.01469 17.75395 1.000 43.23642 31 LEU C CA 1
ATOM 1655 C C . LEU C 1 40 ? 22.33663 -3.97934 19.01824 1.000 31.88653 31 LEU C C 1
ATOM 1656 O O . LEU C 1 40 ? 22.46671 -3.04489 19.81590 1.000 43.51228 31 LEU C O 1
ATOM 1661 N N . ASP C 1 41 ? 21.46703 -4.97329 19.21479 1.000 34.71797 32 ASP C N 1
ATOM 1662 C CA . ASP C 1 41 ? 20.72568 -5.06575 20.46868 1.000 53.60646 32 ASP C CA 1
ATOM 1663 C C . ASP C 1 41 ? 21.66734 -5.29448 21.64435 1.000 44.15295 32 ASP C C 1
ATOM 1664 O O . ASP C 1 41 ? 21.46294 -4.74041 22.73062 1.000 50.12820 32 ASP C O 1
ATOM 1669 N N . ALA C 1 42 ? 22.70442 -6.11283 21.44705 1.000 36.62288 33 ALA C N 1
ATOM 1670 C CA . ALA C 1 42 ? 23.69152 -6.31991 22.50135 1.000 42.72145 33 ALA C CA 1
ATOM 1671 C C . ALA C 1 42 ? 24.46907 -5.04288 22.78783 1.000 47.42658 33 ALA C C 1
ATOM 1672 O O . ALA C 1 42 ? 24.73916 -4.72257 23.95130 1.000 47.36777 33 ALA C O 1
ATOM 1674 N N . LEU C 1 43 ? 24.84972 -4.30856 21.73856 1.000 40.47638 34 LEU C N 1
ATOM 1675 C CA . LEU C 1 43 ? 25.53975 -3.03866 21.93830 1.000 30.64564 34 LEU C CA 1
ATOM 1676 C C . LEU C 1 43 ? 24.66086 -2.05430 22.69604 1.000 43.57999 34 LEU C C 1
ATOM 1677 O O . LEU C 1 43 ? 25.14334 -1.32038 23.56715 1.000 44.05024 34 LEU C O 1
ATOM 1682 N N . LEU C 1 44 ? 23.36533 -2.02501 22.37774 1.000 31.97718 35 LEU C N 1
ATOM 1683 C CA . LEU C 1 44 ? 22.44236 -1.12277 23.05089 1.000 39.51523 35 LEU C CA 1
ATOM 1684 C C . LEU C 1 44 ? 22.01017 -1.64093 24.41543 1.000 34.37557 35 LEU C C 1
ATOM 1685 O O . LEU C 1 44 ? 21.48420 -0.86477 25.21953 1.000 37.67122 35 LEU C O 1
ATOM 1690 N N . ALA C 1 45 ? 22.21360 -2.92988 24.69329 1.000 31.80541 36 ALA C N 1
ATOM 1691 C CA . ALA C 1 45 ? 21.99039 -3.43034 26.04484 1.000 40.66738 36 ALA C CA 1
ATOM 1692 C C . ALA C 1 45 ? 23.09269 -2.96317 26.98663 1.000 50.96149 36 ALA C C 1
ATOM 1693 O O . ALA C 1 45 ? 22.83330 -2.66900 28.15966 1.000 43.43696 36 ALA C O 1
ATOM 1695 N N . LEU C 1 46 ? 24.32734 -2.88262 26.48927 1.000 39.20440 37 LEU C N 1
ATOM 1696 C CA . LEU C 1 46 ? 25.45631 -2.44826 27.30152 1.000 36.27075 37 LEU C CA 1
ATOM 1697 C C . LEU C 1 46 ? 25.65470 -0.94202 27.27052 1.000 34.72794 37 LEU C C 1
ATOM 1698 O O . LEU C 1 46 ? 26.18930 -0.37451 28.22998 1.000 43.64913 37 LEU C O 1
ATOM 1703 N N . HIS C 1 47 ? 25.24246 -0.28280 26.19197 1.000 36.38742 38 HIS C N 1
ATOM 1704 C CA . HIS C 1 47 ? 25.38487 1.16521 26.04963 1.000 40.91722 38 HIS C CA 1
ATOM 1705 C C . HIS C 1 47 ? 24.17109 1.70625 25.30824 1.000 41.05512 38 HIS C C 1
ATOM 1706 O O . HIS C 1 47 ? 24.23833 2.02819 24.11681 1.000 43.39463 38 HIS C O 1
ATOM 1713 N N . PRO C 1 48 ? 23.02867 1.81180 25.99432 1.000 43.24554 39 PRO C N 1
ATOM 1714 C CA . PRO C 1 48 ? 21.80467 2.27186 25.31549 1.000 41.30379 39 PRO C CA 1
ATOM 1715 C C . PRO C 1 48 ? 21.88858 3.68967 24.78402 1.000 42.55653 39 PRO C C 1
ATOM 1716 O O . PRO C 1 48 ? 21.05994 4.06635 23.94658 1.000 41.09266 39 PRO C O 1
ATOM 1720 N N . GLU C 1 49 ? 22.85020 4.48877 25.24151 1.000 45.45690 40 GLU C N 1
ATOM 1721 C CA . GLU C 1 49 ? 23.00973 5.85272 24.75458 1.000 52.32551 40 GLU C CA 1
ATOM 1722 C C . GLU C 1 49 ? 23.79725 5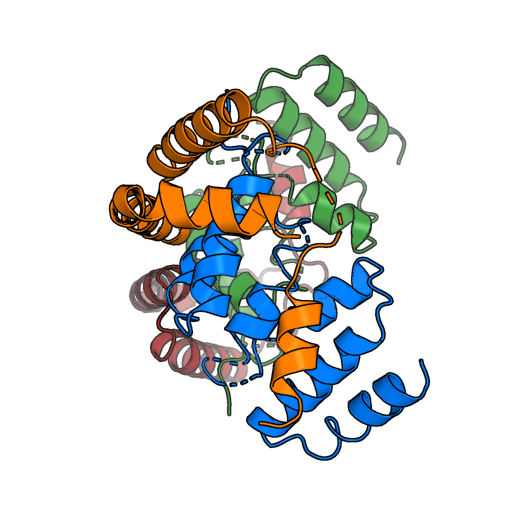.92659 23.45334 1.000 47.70126 40 GLU C C 1
ATOM 1723 O O . GLU C 1 49 ? 23.99887 7.02925 22.93313 1.000 51.33987 40 GLU C O 1
ATOM 1729 N N . HIS C 1 50 ? 24.24430 4.79318 22.92165 1.000 47.88073 41 HIS C N 1
ATOM 1730 C CA . HIS C 1 50 ? 25.01506 4.77042 21.68434 1.000 37.45794 41 HIS C CA 1
ATOM 1731 C C . HIS C 1 50 ? 24.10594 5.07481 20.49832 1.000 42.63276 41 HIS C C 1
ATOM 1732 O O . HIS C 1 50 ? 23.39057 4.19613 20.01428 1.000 45.23516 41 HIS C O 1
ATOM 1750 N N . GLU C 1 52 ? 24.85792 6.02359 17.31183 1.000 54.79650 43 GLU C N 1
ATOM 1751 C CA . GLU C 1 52 ? 25.27626 5.40501 16.05598 1.000 42.93657 43 GLU C CA 1
ATOM 1752 C C . GLU C 1 52 ? 24.78305 3.96171 15.98053 1.000 43.34538 43 GLU C C 1
ATOM 1753 O O . GLU C 1 52 ? 24.35037 3.49620 14.92602 1.000 48.03942 43 GLU C O 1
ATOM 1759 N N . GLY C 1 53 ? 24.85439 3.25652 17.11113 1.000 47.53928 44 GLY C N 1
ATOM 1760 C CA . GLY C 1 53 ? 24.29549 1.91697 17.16869 1.000 43.20417 44 GLY C CA 1
ATOM 1761 C C . GLY C 1 53 ? 22.78891 1.91161 16.99749 1.000 39.12323 44 GLY C C 1
ATOM 1762 O O . GLY C 1 53 ? 22.22875 1.00947 16.37022 1.000 37.71545 44 GLY C O 1
ATOM 1763 N N . ARG C 1 54 ? 22.11075 2.91952 17.55351 1.000 44.85025 45 ARG C N 1
ATOM 1764 C CA . ARG C 1 54 ? 20.65800 2.97288 17.43408 1.000 40.29350 45 ARG C CA 1
ATOM 1765 C C . ARG C 1 54 ? 20.23647 3.38629 16.02930 1.000 43.66029 45 ARG C C 1
ATOM 1766 O O . ARG C 1 5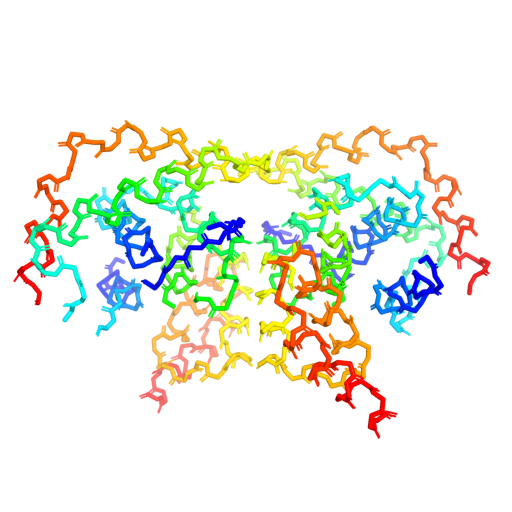4 ? 19.18110 2.95708 15.55117 1.000 40.88276 45 ARG C O 1
ATOM 1774 N N . ARG C 1 55 ? 21.03933 4.21817 15.36054 1.000 32.86545 46 ARG C N 1
ATOM 1775 C CA A ARG C 1 55 ? 20.75165 4.55125 13.96852 0.475 46.45026 46 ARG C CA 1
ATOM 1776 C CA B ARG C 1 55 ? 20.75755 4.55297 13.96655 0.525 45.70842 46 ARG C CA 1
ATOM 1777 C C . ARG C 1 55 ? 20.80799 3.31006 13.08735 1.000 35.48247 46 ARG C C 1
ATOM 1778 O O . ARG C 1 55 ? 19.93718 3.09939 12.23651 1.000 40.96986 46 ARG C O 1
ATOM 1793 N N . ALA C 1 56 ? 21.83141 2.47408 13.28187 1.000 41.14569 47 ALA C N 1
ATOM 1794 C CA . ALA C 1 56 ? 21.95044 1.25071 12.49748 1.000 39.59729 47 ALA C CA 1
ATOM 1795 C C . ALA C 1 56 ? 20.85691 0.25023 12.84388 1.000 48.01237 47 ALA C C 1
ATOM 1796 O O . ALA C 1 56 ? 20.40605 -0.49910 11.96894 1.000 43.65337 47 ALA C O 1
ATOM 1798 N N . LEU C 1 57 ? 20.41993 0.21716 14.10602 1.000 38.20739 48 LEU C N 1
ATOM 1799 C CA . LEU C 1 57 ? 19.32087 -0.66904 14.47305 1.000 38.71563 48 LEU C CA 1
ATOM 1800 C C . LEU C 1 57 ? 18.02093 -0.23621 13.80571 1.000 36.53652 48 LEU C C 1
ATOM 1801 O O . LEU C 1 57 ? 17.23489 -1.08215 13.36393 1.000 36.18077 48 LEU C O 1
ATOM 1806 N N . VAL C 1 58 ? 17.77733 1.07679 13.73152 1.000 34.28118 49 VAL C N 1
ATOM 1807 C CA . VAL C 1 58 ? 16.59258 1.59242 13.04542 1.000 35.05952 49 VAL C CA 1
ATOM 1808 C C . VAL C 1 58 ? 16.52939 1.05776 11.61990 1.000 42.48696 49 VAL C C 1
ATOM 1809 O O . VAL C 1 58 ? 15.49018 0.56350 11.16595 1.000 37.12834 49 VAL C O 1
ATOM 1813 N N . VAL C 1 59 ? 17.64608 1.14973 10.89397 1.000 39.31361 50 VAL C N 1
ATOM 1814 C CA . VAL C 1 59 ? 17.66678 0.70604 9.50334 1.000 52.96616 50 VAL C CA 1
ATOM 1815 C C . VAL C 1 59 ? 17.54597 -0.81125 9.42537 1.000 43.00213 50 VAL C C 1
ATOM 1816 O O . VAL C 1 59 ? 16.89672 -1.34983 8.52057 1.000 54.42402 50 VAL C O 1
ATOM 1820 N N . SER C 1 60 ? 18.16291 -1.52408 10.37111 1.000 37.64853 51 SER C N 1
ATOM 1821 C CA . SER C 1 60 ? 18.02953 -2.97736 10.40741 1.000 37.22368 51 SER C CA 1
ATOM 1822 C C . SER C 1 60 ? 16.57808 -3.39091 10.60997 1.000 49.79005 51 SER C C 1
ATOM 1823 O O . SER C 1 60 ? 16.11649 -4.37530 10.02043 1.000 48.06908 51 SER C O 1
ATOM 1826 N N . LEU C 1 61 ? 15.84299 -2.64924 11.44229 1.000 48.20724 52 LEU C N 1
ATOM 1827 C CA . LEU C 1 61 ? 14.44227 -2.97639 11.68658 1.000 48.55106 52 LEU C CA 1
ATOM 1828 C C . LEU C 1 61 ? 13.58821 -2.71224 10.45265 1.000 43.81569 52 LEU C C 1
ATOM 1829 O O . LEU C 1 61 ? 12.64408 -3.46009 10.17493 1.000 39.79649 52 LEU C O 1
ATOM 1834 N N . LEU C 1 62 ? 13.89795 -1.65464 9.70668 1.000 44.67118 53 LEU C N 1
ATOM 1835 C CA . LEU C 1 62 ? 13.18593 -1.35049 8.46796 1.000 53.80947 53 LEU C CA 1
ATOM 1836 C C . LEU C 1 62 ? 13.34781 -2.46824 7.43993 1.000 51.53022 53 LEU C C 1
ATOM 1837 O O . LEU C 1 62 ? 12.40471 -2.79956 6.72148 1.000 57.59141 53 LEU C O 1
ATOM 1853 N N . LEU C 1 64 ? 13.78604 -5.49942 8.20225 1.000 50.76501 55 LEU C N 1
ATOM 1854 C CA . LEU C 1 64 ? 13.10948 -6.66606 8.76428 1.000 52.84709 55 LEU C CA 1
ATOM 1855 C C . LEU C 1 64 ? 11.59392 -6.48504 8.80068 1.000 43.64502 55 LEU C C 1
ATOM 1856 O O . LEU C 1 64 ? 10.88605 -7.28186 9.41911 1.000 58.77604 55 LEU C O 1
ATOM 1861 N N . GLN C 1 65 ? 11.11086 -5.43554 8.13866 1.000 43.51500 56 GLN C N 1
ATOM 1862 C CA . GLN C 1 65 ? 9.68761 -5.10061 8.10448 1.000 47.17572 56 GLN C CA 1
ATOM 1863 C C . GLN C 1 65 ? 9.13031 -4.90052 9.51227 1.000 62.75735 56 GLN C C 1
ATOM 1864 O O . GLN C 1 65 ? 8.06208 -5.41186 9.84938 1.000 76.87279 56 GLN C O 1
ATOM 1881 N N . GLY C 1 67 ? 8.47563 -1.71368 11.09163 1.000 54.76283 58 GLY C N 1
ATOM 1882 C CA . GLY C 1 67 ? 8.34248 -0.26764 11.07146 1.000 54.16696 58 GLY C CA 1
ATOM 1883 C C . GLY C 1 67 ? 7.92870 0.37396 12.38165 1.000 45.58872 58 GLY C C 1
ATOM 1884 O O . GLY C 1 67 ? 8.43619 1.43532 12.74237 1.000 47.30435 58 GLY C O 1
ATOM 1885 N N . SER C 1 68 ? 6.99902 -0.26684 13.09359 1.000 52.93458 59 SER C N 1
ATOM 1886 C CA . SER C 1 68 ? 6.55152 0.26742 14.37660 1.000 56.55078 59 SER C CA 1
ATOM 1887 C C . SER C 1 68 ? 7.70442 0.34222 15.36856 1.000 50.93020 59 SER C C 1
ATOM 1888 O O . SER C 1 68 ? 7.89368 1.36036 16.04441 1.000 55.30242 59 SER C O 1
ATOM 1891 N N . MET C 1 69 ? 8.48750 -0.73392 15.47039 1.000 47.23962 60 MET C N 1
ATOM 1892 C CA . MET C 1 69 ? 9.65569 -0.72027 16.34401 1.000 46.51069 60 MET C CA 1
ATOM 1893 C C . MET C 1 69 ? 10.66839 0.32539 15.89514 1.000 59.07276 60 MET C C 1
ATOM 1894 O O . MET C 1 69 ? 11.24322 1.04158 16.72377 1.000 57.32908 60 MET C O 1
ATOM 1899 N N . ALA C 1 70 ? 10.90467 0.42061 14.59024 1.000 55.94032 61 ALA C N 1
ATOM 1900 C CA . ALA C 1 70 ? 11.88720 1.34903 14.04209 1.000 50.98811 61 ALA C CA 1
ATOM 1901 C C . ALA C 1 70 ? 11.50547 2.79981 14.31929 1.000 48.35488 61 ALA C C 1
ATOM 1902 O O . ALA C 1 70 ? 12.36951 3.63941 14.57663 1.000 45.86095 61 ALA C O 1
ATOM 1915 N N . GLU C 1 72 ? 9.68897 3.88964 16.87602 1.000 51.27405 63 GLU C N 1
ATOM 1916 C CA . GLU C 1 72 ? 9.85461 4.17554 18.29724 1.000 47.48813 63 GLU C CA 1
ATOM 1917 C C . GLU C 1 72 ? 11.31595 4.48655 18.61269 1.000 44.61255 63 GLU C C 1
ATOM 1918 O O . GLU C 1 72 ? 11.60953 5.37467 19.41343 1.000 56.03328 63 GLU C O 1
ATOM 1924 N N . HIS C 1 73 ? 12.23205 3.74566 17.98192 1.000 37.78586 64 HIS C N 1
ATOM 1925 C CA . HIS C 1 73 ? 13.65181 4.04428 18.13962 1.000 49.03279 64 HIS C CA 1
ATOM 1926 C C . HIS C 1 73 ? 14.00689 5.40422 17.55471 1.000 53.51754 64 HIS C C 1
ATOM 1927 O O . HIS C 1 73 ? 14.89352 6.09019 18.07669 1.000 50.41660 64 HIS C O 1
ATOM 1934 N N . CYS C 1 74 ? 13.33337 5.80963 16.47478 1.000 43.66606 65 CYS C N 1
ATOM 1935 C CA . CYS C 1 74 ? 13.52259 7.15915 15.95226 1.000 42.88622 65 CYS C CA 1
ATOM 1936 C C . CYS C 1 74 ? 13.00189 8.20178 16.93125 1.000 47.21979 65 CYS C C 1
ATOM 1937 O O . CYS C 1 74 ? 13.58655 9.28310 17.06542 1.000 49.78521 65 CYS C O 1
ATOM 1940 N N . THR C 1 75 ? 11.89595 7.89848 17.61469 1.000 49.89185 66 THR C N 1
ATOM 1941 C CA . THR C 1 75 ? 11.38724 8.80462 18.63813 1.000 51.81804 66 THR C CA 1
ATOM 1942 C C . THR C 1 75 ? 12.40200 8.98111 19.76121 1.000 56.06232 66 THR C C 1
ATOM 1943 O O . THR C 1 75 ? 12.57889 10.08915 20.28142 1.000 66.16813 66 THR C O 1
ATOM 1947 N N . LEU C 1 76 ? 13.08091 7.89733 20.14708 1.000 47.87641 67 LEU C N 1
ATOM 1948 C CA . LEU C 1 76 ? 14.11368 8.00026 21.17316 1.000 57.57578 67 LEU C CA 1
ATOM 1949 C C . LEU C 1 76 ? 15.30703 8.80758 20.67795 1.000 50.17177 67 LEU C C 1
ATOM 1950 O O . LEU C 1 76 ? 15.85851 9.62776 21.42078 1.000 58.25802 67 LEU C O 1
ATOM 1955 N N . LEU C 1 77 ? 15.72760 8.58021 19.43146 1.000 52.38941 68 LEU C N 1
ATOM 1956 C CA . LEU C 1 77 ? 16.80590 9.37711 18.85343 1.000 49.82574 68 LEU C CA 1
ATOM 1957 C C . LEU C 1 77 ? 16.45253 10.85902 18.85270 1.000 57.67238 68 LEU C C 1
ATOM 1958 O O . LEU C 1 77 ? 17.27485 11.70610 19.22110 1.000 63.55367 68 LEU C O 1
ATOM 1963 N N . GLN C 1 78 ? 15.22162 11.18751 18.44974 1.000 52.46229 69 GLN C N 1
ATOM 1964 C CA . GLN C 1 78 ? 14.80885 12.58497 18.35956 1.000 67.49120 69 GLN C CA 1
ATOM 1965 C C . GLN C 1 78 ? 14.90926 13.28630 19.70881 1.000 69.68895 69 GLN C C 1
ATOM 1966 O O . GLN C 1 78 ? 15.38622 14.42427 19.79042 1.000 83.31320 69 GLN C O 1
ATOM 1972 N N . GLU C 1 79 ? 14.46863 12.62648 20.77956 1.000 65.03199 70 GLU C N 1
ATOM 1973 C CA . GLU C 1 79 ? 14.54750 13.22870 22.10322 1.000 77.33388 70 GLU C CA 1
ATOM 1974 C C . GLU C 1 79 ? 15.94288 13.14023 22.70756 1.000 64.12053 70 GLU C C 1
ATOM 1975 O O . GLU C 1 79 ? 16.19446 13.77599 23.73682 1.000 65.01319 70 GLU C O 1
ATOM 1981 N N . GLN C 1 80 ? 16.84919 12.37323 22.09874 1.000 61.50469 71 GLN C N 1
ATOM 1982 C CA . GLN C 1 80 ? 18.26072 12.42265 22.45760 1.000 59.62007 71 GLN C CA 1
ATOM 1983 C C . GLN C 1 80 ? 18.98678 13.60551 21.83195 1.000 64.68546 71 GLN C C 1
ATOM 1984 O O . GLN C 1 80 ? 20.15288 13.84109 22.16592 1.000 80.27406 71 GLN C O 1
ATOM 1990 N N . GLY C 1 81 ? 18.33573 14.34738 20.94155 1.000 62.76389 72 GLY C N 1
ATOM 1991 C CA . GLY C 1 81 ? 18.97367 15.43774 20.23754 1.000 71.49422 72 GLY C CA 1
ATOM 1992 C C . GLY C 1 81 ? 19.36595 15.14578 18.80677 1.000 66.90001 72 GLY C C 1
ATOM 1993 O O . GLY C 1 81 ? 20.07908 15.95675 18.20470 1.000 78.54505 72 GLY C O 1
ATOM 1994 N N . GLU C 1 82 ? 18.93415 14.01588 18.24828 1.000 51.84538 73 GLU C N 1
ATOM 1995 C CA . GLU C 1 82 ? 19.25179 13.68674 16.86459 1.000 78.24648 73 GLU C CA 1
ATOM 1996 C C . GLU C 1 82 ? 18.67923 14.73201 15.91693 1.000 55.19179 73 GLU C C 1
ATOM 1997 O O . GLU C 1 82 ? 17.48713 15.04944 15.96558 1.000 74.59803 73 GLU C O 1
ATOM 2003 N N . GLN C 1 83 ? 19.54120 15.26710 15.04869 1.000 83.45373 74 GLN C N 1
ATOM 2004 C CA . GLN C 1 83 ? 19.16704 16.34353 14.13905 1.000 81.09979 74 GLN C CA 1
ATOM 2005 C C . GLN C 1 83 ? 19.49165 16.00913 12.68621 1.000 78.70595 74 GLN C C 1
ATOM 2006 O O . GLN C 1 83 ? 19.56393 16.91482 11.84898 1.000 81.44691 74 GLN C O 1
ATOM 2012 N N . SER C 1 84 ? 19.69006 14.73293 12.36869 1.000 77.81565 75 SER C N 1
ATOM 2013 C CA . SER C 1 84 ? 19.93246 14.33554 10.98888 1.000 73.09248 75 SER C CA 1
ATOM 2014 C C . SER C 1 84 ? 18.64533 14.40335 10.17699 1.000 82.55403 75 SER C C 1
ATOM 2015 O O . SER C 1 84 ? 17.57266 14.01450 10.64792 1.000 81.60813 75 SER C O 1
ATOM 2018 N N . ALA C 1 85 ? 18.75628 14.91002 8.94624 1.000 82.93369 76 ALA C N 1
ATOM 2019 C CA . ALA C 1 85 ? 17.58655 14.99593 8.07927 1.000 82.72510 76 ALA C CA 1
ATOM 2020 C C . ALA C 1 85 ? 17.08455 13.61557 7.67756 1.000 70.13710 76 ALA C C 1
ATOM 2021 O O . ALA C 1 85 ? 15.87404 13.41922 7.52170 1.000 66.01649 76 ALA C O 1
ATOM 2023 N N . ALA C 1 86 ? 17.99206 12.64983 7.51535 1.000 64.57132 77 ALA C N 1
ATOM 2024 C CA . ALA C 1 86 ? 17.61019 11.29372 7.14136 1.000 49.68946 77 ALA C CA 1
ATOM 2025 C C . ALA C 1 86 ? 16.83169 10.57172 8.23338 1.000 68.41538 77 ALA C C 1
ATOM 2026 O O . ALA C 1 86 ? 16.29631 9.48936 7.97099 1.000 53.65949 77 ALA C O 1
ATOM 2028 N N . LEU C 1 87 ? 16.76650 11.13030 9.44512 1.000 61.33018 78 LEU C N 1
ATOM 2029 C CA . LEU C 1 87 ? 15.90820 10.55728 10.47688 1.000 58.36768 78 LEU C CA 1
ATOM 2030 C C . LEU C 1 87 ? 14.45672 10.51372 10.01789 1.000 56.51513 78 LEU C C 1
ATOM 2031 O O . LEU C 1 87 ? 13.76293 9.50989 10.21783 1.000 58.08359 78 LEU C O 1
ATOM 2036 N N . TRP C 1 88 ? 13.98132 11.59381 9.39464 1.000 56.56039 79 TRP C N 1
ATOM 2037 C CA . TRP C 1 88 ? 12.60058 11.62798 8.92753 1.000 56.99510 79 TRP C CA 1
ATOM 2038 C C . TRP C 1 88 ? 12.39808 10.72244 7.72076 1.000 53.30345 79 TRP C C 1
ATOM 2039 O O . TRP C 1 88 ? 11.27912 10.25624 7.47773 1.000 54.01019 79 TRP C O 1
ATOM 2050 N N . LEU C 1 89 ? 13.45977 10.47245 6.95090 1.000 53.86493 80 LEU C N 1
ATOM 2051 C CA . LEU C 1 89 ? 13.38701 9.46605 5.89781 1.000 48.12312 80 LEU C CA 1
ATOM 2052 C C . LEU C 1 89 ? 13.12008 8.08532 6.48412 1.000 47.61513 80 LEU C C 1
ATOM 2053 O O . LEU C 1 89 ? 12.39150 7.27999 5.89322 1.000 48.92019 80 LEU C O 1
ATOM 2058 N N . CYS C 1 90 ? 13.70319 7.79446 7.64953 1.000 49.07935 81 CYS C N 1
ATOM 2059 C CA . CYS C 1 90 ? 13.42324 6.53140 8.32482 1.000 50.22518 81 CYS C CA 1
ATOM 2060 C C . CYS C 1 90 ? 11.99775 6.49503 8.86214 1.000 53.41415 81 CYS C C 1
ATOM 2061 O O . CYS C 1 90 ? 11.33761 5.45025 8.81578 1.000 53.98792 81 CYS C O 1
ATOM 2064 N N . VAL C 1 91 ? 11.51118 7.62299 9.38665 1.000 56.04969 82 VAL C N 1
ATOM 2065 C CA . VAL C 1 91 ? 10.15060 7.67443 9.91564 1.000 59.79120 82 VAL C CA 1
ATOM 2066 C C . VAL C 1 91 ? 9.13639 7.44601 8.80173 1.000 59.02511 82 VAL C C 1
ATOM 2067 O O . VAL C 1 91 ? 8.15583 6.71168 8.97551 1.000 61.24629 82 VAL C O 1
ATOM 2071 N N . SER C 1 92 ? 9.35396 8.07115 7.64184 1.000 56.39008 83 SER C N 1
ATOM 2072 C CA . SER C 1 92 ? 8.44824 7.87825 6.51292 1.000 56.07953 83 SER C CA 1
ATOM 2073 C C . SER C 1 92 ? 8.44467 6.42468 6.05501 1.000 54.81840 83 SER C C 1
ATOM 2074 O O . SER C 1 92 ? 7.38172 5.83491 5.82913 1.000 56.98333 83 SER C O 1
ATOM 2077 N N . ARG C 1 93 ? 9.63179 5.82941 5.91282 1.000 54.92262 84 ARG C N 1
ATOM 2078 C CA . ARG C 1 93 ? 9.71566 4.42931 5.50914 1.000 51.03432 84 ARG C CA 1
ATOM 2079 C C . ARG C 1 93 ? 9.03610 3.51905 6.52363 1.000 57.64333 84 ARG C C 1
ATOM 2080 O O . ARG C 1 93 ? 8.37460 2.54337 6.14933 1.000 58.25825 84 ARG C O 1
ATOM 2088 N N . ALA C 1 94 ? 9.18364 3.82515 7.81456 1.000 55.96886 85 ALA C N 1
ATOM 2089 C CA . ALA C 1 94 ? 8.53453 3.02003 8.84300 1.000 60.56756 85 ALA C CA 1
ATOM 2090 C C . ALA C 1 94 ? 7.01799 3.13442 8.75932 1.000 63.03080 85 ALA C C 1
ATOM 2091 O O . ALA C 1 94 ? 6.30346 2.14593 8.96203 1.000 66.21770 85 ALA C O 1
ATOM 2093 N N . CYS C 1 95 ? 6.50851 4.33242 8.46385 1.000 63.78681 86 CYS C N 1
ATOM 2094 C CA . CYS C 1 95 ? 5.06476 4.51838 8.37139 1.000 67.77342 86 CYS C CA 1
ATOM 2095 C C . CYS C 1 95 ? 4.48264 3.83307 7.14153 1.000 67.45582 86 CYS C C 1
ATOM 2096 O O . CYS C 1 95 ? 3.33846 3.36741 7.17981 1.000 84.06780 86 CYS C O 1
ATOM 2099 N N . GLN C 1 96 ? 5.24268 3.76422 6.04522 1.000 63.45019 87 GLN C N 1
ATOM 2100 C CA . GLN C 1 96 ? 4.76882 3.04049 4.86989 1.000 70.87093 87 GLN C CA 1
ATOM 2101 C C . GLN C 1 96 ? 4.66858 1.54319 5.13105 1.000 71.92007 87 GLN C C 1
ATOM 2102 O O . GLN C 1 96 ? 3.80173 0.87400 4.55800 1.000 79.12364 87 GLN C O 1
ATOM 2108 N N . GLN C 1 97 ? 5.54003 1.00009 5.98518 1.000 71.21691 88 GLN C N 1
ATOM 2109 C CA . GLN C 1 97 ? 5.48328 -0.42658 6.28661 1.000 80.77967 88 GLN C CA 1
ATOM 2110 C C . GLN C 1 97 ? 4.26562 -0.78054 7.13005 1.000 84.33772 88 GLN C C 1
ATOM 2111 O O . GLN C 1 97 ? 3.79160 -1.92140 7.08188 1.000 95.58150 88 GLN C O 1
ATOM 2117 N N . GLU C 1 98 ? 3.74726 0.17164 7.90184 1.000 79.56732 89 GLU C N 1
ATOM 2118 C CA . GLU C 1 98 ? 2.60917 -0.06800 8.77704 1.000 78.00464 89 GLU C CA 1
ATOM 2119 C C . GLU C 1 98 ? 1.29800 0.44590 8.20096 1.000 84.46737 89 GLU C C 1
ATOM 2120 O O . GLU C 1 98 ? 0.26576 0.36085 8.87366 1.000 87.16924 89 GLU C O 1
ATOM 2126 N N . GLY C 1 99 ? 1.31239 0.97347 6.97834 1.000 79.53816 90 GLY C N 1
ATOM 2127 C CA . GLY C 1 99 ? 0.11931 1.47698 6.33784 1.000 83.20197 90 GLY C CA 1
ATOM 2128 C C . GLY C 1 99 ? -0.21580 2.92131 6.63700 1.000 88.75488 90 GLY C C 1
ATOM 2129 O O . GLY C 1 99 ? -1.15735 3.45623 6.03755 1.000 98.50959 90 GLY C O 1
ATOM 2130 N N . ASN C 1 100 ? 0.51920 3.57392 7.53939 1.000 82.38119 91 ASN C N 1
ATOM 2131 C CA . ASN C 1 100 ? 0.28155 4.98197 7.85892 1.000 83.70310 91 ASN C CA 1
ATOM 2132 C C . ASN C 1 100 ? 0.88804 5.84584 6.75159 1.000 79.46026 91 ASN C C 1
ATOM 2133 O O . ASN C 1 100 ? 1.89117 6.54106 6.92347 1.000 76.01947 91 ASN C O 1
ATOM 2138 N N . LEU C 1 101 ? 0.24103 5.78904 5.58509 1.000 80.31222 92 LEU C N 1
ATOM 2139 C CA . LEU C 1 101 ? 0.77369 6.45621 4.40220 1.000 79.67400 92 LEU C CA 1
ATOM 2140 C C . LEU C 1 101 ? 0.74122 7.97213 4.53896 1.000 77.09478 92 LEU C C 1
ATOM 2141 O O . LEU C 1 101 ? 1.62051 8.65827 4.00619 1.000 73.19648 92 LEU C O 1
ATOM 2146 N N . GLU C 1 102 ? -0.25570 8.51320 5.24155 1.000 82.22241 93 GLU C N 1
ATOM 2147 C CA . GLU C 1 102 ? -0.32873 9.96072 5.40550 1.000 88.37381 93 GLU C CA 1
ATOM 2148 C C . GLU C 1 102 ? 0.74823 10.45876 6.36112 1.000 81.01744 93 GLU C C 1
ATOM 2149 O O . GLU C 1 102 ? 1.29940 11.54942 6.17120 1.000 79.39609 93 GLU C O 1
ATOM 2155 N N . GLU C 1 103 ? 1.06064 9.67465 7.39541 1.000 81.27707 94 GLU C N 1
ATOM 2156 C CA . GLU C 1 103 ? 2.16304 10.03071 8.28115 1.000 79.34380 94 GLU C CA 1
ATOM 2157 C C . GLU C 1 103 ? 3.50470 9.92916 7.56897 1.000 73.16204 94 GLU C C 1
ATOM 2158 O O . GLU C 1 103 ? 4.42096 10.70654 7.86053 1.000 71.50245 94 GLU C O 1
ATOM 2164 N N . ALA C 1 104 ? 3.63976 8.97709 6.64294 1.000 70.30007 95 ALA C N 1
ATOM 2165 C CA . ALA C 1 104 ? 4.87590 8.85510 5.87806 1.000 64.97269 95 ALA C CA 1
ATOM 2166 C C . ALA C 1 104 ? 5.10627 10.08146 5.00566 1.000 69.55894 95 ALA C C 1
ATOM 2167 O O . ALA C 1 104 ? 6.23171 10.58554 4.91393 1.000 71.72933 95 ALA C O 1
ATOM 2169 N N . ARG C 1 105 ? 4.05084 10.57404 4.35392 1.000 66.06301 96 ARG C N 1
ATOM 2170 C CA . ARG C 1 105 ? 4.17668 11.79009 3.55805 1.000 68.83461 96 ARG C CA 1
ATOM 2171 C C . ARG C 1 105 ? 4.54859 12.98125 4.43116 1.000 69.73691 96 ARG C C 1
ATOM 2172 O O . ARG C 1 105 ? 5.34114 13.83837 4.02225 1.000 64.36089 96 ARG C O 1
ATOM 2180 N N . SER C 1 106 ? 3.98576 13.05064 5.64026 1.000 72.90031 97 SER C N 1
ATOM 2181 C CA . SER C 1 106 ? 4.33707 14.12845 6.55839 1.000 72.58018 97 SER C CA 1
ATOM 2182 C C . SER C 1 106 ? 5.80773 14.05898 6.94930 1.000 69.09319 97 SER C C 1
ATOM 2183 O O . SER C 1 106 ? 6.49805 15.08427 6.98363 1.000 68.76247 97 SER C O 1
ATOM 2186 N N . ALA C 1 107 ? 6.30597 12.85580 7.24444 1.000 66.92167 98 ALA C N 1
ATOM 2187 C CA . ALA C 1 107 ? 7.71015 12.70839 7.61256 1.000 68.37002 98 ALA C CA 1
ATOM 2188 C C . ALA C 1 107 ? 8.62482 12.95984 6.42076 1.000 69.09376 98 ALA C C 1
ATOM 2189 O O . ALA C 1 107 ? 9.70953 13.53363 6.57407 1.000 61.31344 98 ALA C O 1
ATOM 2191 N N . TYR C 1 108 ? 8.20682 12.53710 5.22481 1.000 61.51261 99 TYR C N 1
ATOM 2192 C CA . TYR C 1 108 ? 9.03004 12.75675 4.04131 1.000 61.96902 99 TYR C CA 1
ATOM 2193 C C . TYR C 1 108 ? 9.10958 14.23369 3.67859 1.000 63.21544 99 TYR C C 1
ATOM 2194 O O . TYR C 1 108 ? 10.11513 14.67685 3.11284 1.000 56.65962 99 TYR C O 1
ATOM 2203 N N . GLN C 1 109 ? 8.07036 15.00913 3.99673 1.000 64.14345 100 GLN C N 1
ATOM 2204 C CA . GLN C 1 109 ? 8.13682 16.44979 3.77649 1.000 60.02693 100 GLN C CA 1
ATOM 2205 C C . GLN C 1 109 ? 9.13407 17.10209 4.72675 1.000 70.97631 100 GLN C C 1
ATOM 2206 O O . GLN C 1 109 ? 9.83521 18.04774 4.34824 1.000 60.68278 100 GLN C O 1
ATOM 2212 N N . ARG C 1 110 ? 9.21117 16.61044 5.96648 1.000 66.52667 101 ARG C N 1
ATOM 2213 C CA . ARG C 1 110 ? 10.20963 17.11703 6.90159 1.000 65.80250 101 ARG C CA 1
ATOM 2214 C C . ARG C 1 110 ? 11.61642 16.71342 6.48072 1.000 60.52504 101 ARG C C 1
ATOM 2215 O O . ARG C 1 110 ? 12.57483 17.45521 6.72581 1.000 78.43720 101 ARG C O 1
ATOM 2223 N N . TYR C 1 111 ? 11.75670 15.54319 5.85402 1.000 59.45356 102 TYR C N 1
ATOM 2224 C CA . TYR C 1 111 ? 13.05249 15.11699 5.33598 1.000 56.79075 102 TYR C CA 1
ATOM 2225 C C . TYR C 1 111 ? 13.52544 16.02063 4.20299 1.000 71.55542 102 TYR C C 1
ATOM 2226 O O . TYR C 1 111 ? 14.71836 16.33274 4.10687 1.000 64.73426 102 TYR C O 1
ATOM 2235 N N . LEU C 1 112 ? 12.60588 16.45001 3.33660 1.000 55.22737 103 LEU C N 1
ATOM 2236 C CA . LEU C 1 112 ? 12.96025 17.29852 2.20520 1.000 57.52800 103 LEU C CA 1
ATOM 2237 C C . LEU C 1 112 ? 13.16345 18.75868 2.58614 1.000 74.52935 103 LEU C C 1
ATOM 2238 O O . LEU C 1 112 ? 13.83335 19.48631 1.84498 1.000 94.80027 103 LEU C O 1
ATOM 2243 N N . ALA C 1 113 ? 12.60332 19.20670 3.71163 1.000 69.17839 104 ALA C N 1
ATOM 2244 C CA . ALA C 1 113 ? 12.74613 20.60907 4.09004 1.000 89.60724 104 ALA C CA 1
ATOM 2245 C C . ALA C 1 113 ? 14.18676 20.94423 4.45787 1.000 105.76469 104 ALA C C 1
ATOM 2246 O O . ALA C 1 113 ? 14.66007 22.05296 4.18169 1.000 111.25385 104 ALA C O 1
ATOM 2248 N N . GLN C 1 114 ? 14.89845 20.00665 5.07479 1.000 99.28859 105 GLN C N 1
ATOM 2249 C CA . GLN C 1 114 ? 16.29265 20.23036 5.44044 1.000 93.33035 105 GLN C CA 1
ATOM 2250 C C . GLN C 1 114 ? 17.22878 19.37402 4.59354 1.000 102.96928 105 GLN C C 1
ATOM 2251 O O . GLN C 1 114 ? 17.41082 19.62845 3.40264 1.000 98.85587 105 GLN C O 1
ATOM 2257 N N . ARG D 2 5 ? 13.48935 0.99876 -3.56500 1.000 89.72970 50 ARG D N 1
ATOM 2258 C CA . ARG D 2 5 ? 14.86499 0.52032 -3.62728 1.000 85.64276 50 ARG D CA 1
ATOM 2259 C C . ARG D 2 5 ? 15.82778 1.68269 -3.86082 1.000 81.14333 50 ARG D C 1
ATOM 2260 O O . ARG D 2 5 ? 17.02424 1.57792 -3.58924 1.000 87.38592 50 ARG D O 1
ATOM 2268 N N . LEU D 2 6 ? 15.29080 2.79866 -4.35950 1.000 76.03906 51 LEU D N 1
ATOM 2269 C CA . LEU D 2 6 ? 16.12692 3.96305 -4.63361 1.000 85.17751 51 LEU D CA 1
ATOM 2270 C C . LEU D 2 6 ? 16.66459 4.57709 -3.34696 1.000 80.27183 51 LEU D C 1
ATOM 2271 O O . LEU D 2 6 ? 17.82548 4.99931 -3.29109 1.000 76.91754 51 LEU D O 1
ATOM 2276 N N . ALA D 2 7 ? 15.83853 4.63469 -2.30479 1.000 73.72885 52 ALA D N 1
ATOM 2277 C CA . ALA D 2 7 ? 16.22196 5.25950 -1.04596 1.000 71.50959 52 ALA D CA 1
ATOM 2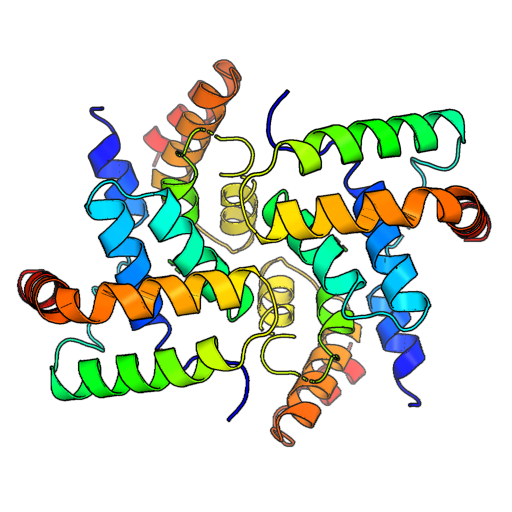278 C C . ALA D 2 7 ? 17.07712 4.35970 -0.16333 1.000 69.79651 52 ALA D C 1
ATOM 2279 O O . ALA D 2 7 ? 17.46854 4.78970 0.92739 1.000 68.40759 52 ALA D O 1
ATOM 2281 N N . ASP D 2 8 ? 17.36891 3.12936 -0.59755 1.000 75.13943 53 ASP D N 1
ATOM 2282 C CA . ASP D 2 8 ? 18.12594 2.20624 0.24332 1.000 77.70085 53 ASP D CA 1
ATOM 2283 C C . ASP D 2 8 ? 19.52142 2.73293 0.54816 1.000 75.93388 53 ASP D C 1
ATOM 2284 O O . ASP D 2 8 ? 20.05306 2.48657 1.63706 1.000 72.65268 53 ASP D O 1
ATOM 2289 N N . ARG D 2 9 ? 20.12899 3.45545 -0.39479 1.000 75.29866 54 ARG D N 1
ATOM 2290 C CA . ARG D 2 9 ? 21.47356 3.97528 -0.17406 1.000 83.58032 54 ARG D CA 1
ATOM 2291 C C . ARG D 2 9 ? 21.47392 5.05529 0.90110 1.000 75.76790 54 ARG D C 1
ATOM 2292 O O . ARG D 2 9 ? 22.37668 5.09995 1.74468 1.000 76.66027 54 ARG D O 1
ATOM 2300 N N . ALA D 2 10 ? 20.47092 5.93745 0.88411 1.000 73.43951 55 ALA D N 1
ATOM 2301 C CA . ALA D 2 10 ? 20.40609 7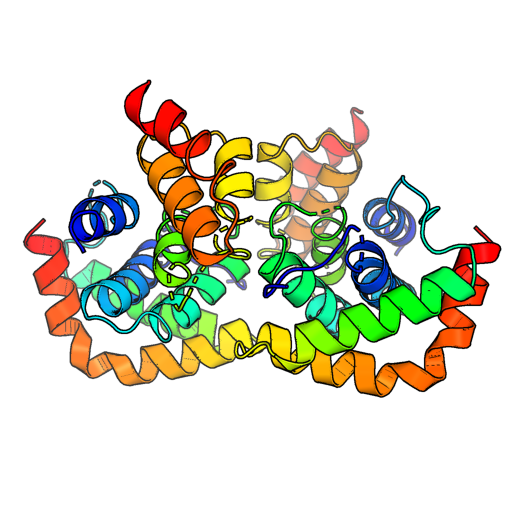.00512 1.87606 1.000 71.55555 55 ALA D CA 1
ATOM 2302 C C . ALA D 2 10 ? 20.09025 6.46786 3.26689 1.000 74.84966 55 ALA D C 1
ATOM 2303 O O . ALA D 2 10 ? 20.51850 7.05577 4.26636 1.000 67.96728 55 ALA D O 1
ATOM 2305 N N . LEU D 2 11 ? 19.34748 5.36142 3.35472 1.000 67.52572 56 LEU D N 1
ATOM 2306 C CA . LEU D 2 11 ? 19.09394 4.74870 4.65518 1.000 68.37226 56 LEU D CA 1
ATOM 2307 C C . LEU D 2 11 ? 20.36029 4.11952 5.21998 1.000 68.09067 56 LEU D C 1
ATOM 2308 O O . LEU D 2 11 ? 20.63358 4.23032 6.42083 1.000 67.51081 56 LEU D O 1
ATOM 2313 N N . LEU D 2 12 ? 21.14241 3.44986 4.36957 1.000 71.14212 57 LEU D N 1
ATOM 2314 C CA . LEU D 2 12 ? 22.40577 2.87422 4.82005 1.000 75.19945 57 LEU D CA 1
ATOM 2315 C C . LEU D 2 12 ? 23.38868 3.96126 5.23629 1.000 75.60130 57 LEU D C 1
ATOM 2316 O O . LEU D 2 12 ? 24.16650 3.77408 6.17985 1.000 77.23452 57 LEU D O 1
ATOM 2321 N N . ASP D 2 13 ? 23.37593 5.10008 4.53808 1.000 75.51421 58 ASP D N 1
ATOM 2322 C CA . ASP D 2 13 ? 24.22656 6.21783 4.93373 1.000 77.01055 58 ASP D CA 1
ATOM 2323 C C . ASP D 2 13 ? 23.82409 6.74349 6.30567 1.000 73.83934 58 ASP D C 1
ATOM 2324 O O . ASP D 2 13 ? 24.67967 7.14891 7.10144 1.000 75.38160 58 ASP D O 1
ATOM 2329 N N . PHE D 2 14 ? 22.52033 6.75297 6.59385 1.000 69.85331 59 PHE D N 1
ATOM 2330 C CA . PHE D 2 14 ? 22.05618 7.10714 7.93101 1.000 71.62007 59 PHE D CA 1
ATOM 2331 C C . PHE D 2 14 ? 22.60958 6.14555 8.97389 1.000 68.41625 59 PHE D C 1
ATOM 2332 O O . PHE D 2 14 ? 22.97191 6.55893 10.08121 1.000 68.26894 59 PHE D O 1
ATOM 2340 N N . ALA D 2 15 ? 22.68082 4.85794 8.63856 1.000 60.22141 60 ALA D N 1
ATOM 2341 C CA . ALA D 2 15 ? 23.23044 3.85374 9.53884 1.000 59.89454 60 ALA D CA 1
ATOM 2342 C C . ALA D 2 15 ? 24.75245 3.86498 9.58276 1.000 62.83224 60 ALA D C 1
ATOM 2343 O O . ALA D 2 15 ? 25.33878 3.08947 10.34572 1.000 63.25487 60 ALA D O 1
ATOM 2345 N N . THR D 2 16 ? 25.40267 4.71479 8.78854 1.000 65.39963 61 THR D N 1
ATOM 2346 C CA . THR D 2 16 ? 26.86009 4.76485 8.74846 1.000 68.84698 61 THR D CA 1
ATOM 2347 C C . THR D 2 16 ? 27.36922 5.82941 9.71184 1.000 69.76919 61 THR D C 1
ATOM 2348 O O . THR D 2 16 ? 26.93180 6.98352 9.63534 1.000 74.56014 61 THR D O 1
ATOM 2352 N N . PRO D 2 17 ? 28.27447 5.48600 10.62362 1.000 70.71653 62 PRO D N 1
ATOM 2353 C CA . PRO D 2 17 ? 28.77499 6.48319 11.57441 1.000 73.63375 62 PRO D CA 1
ATOM 2354 C C . PRO D 2 17 ? 29.66625 7.51261 10.90083 1.000 75.39674 62 PRO D C 1
ATOM 2355 O O . PRO D 2 17 ? 30.39715 7.21809 9.95255 1.000 78.27607 62 PRO D O 1
ATOM 2359 N N . HIS D 2 18 ? 29.59478 8.74084 11.41335 1.000 89.55922 63 HIS D N 1
ATOM 2360 C CA . HIS D 2 18 ? 30.37451 9.84193 10.86463 1.000 109.32764 63 HIS D CA 1
ATOM 2361 C C . HIS D 2 18 ? 31.83513 9.80230 11.29296 1.000 115.91660 63 HIS D C 1
ATOM 2362 O O . HIS D 2 18 ? 32.66728 10.46784 10.66733 1.000 106.81053 63 HIS D O 1
ATOM 2369 N N . ARG D 2 19 ? 32.16607 9.04025 12.33815 1.000 119.86058 64 ARG D N 1
ATOM 2370 C CA . ARG D 2 19 ? 33.54670 8.97045 12.80180 1.000 123.05387 64 ARG D CA 1
ATOM 2371 C C . ARG D 2 19 ? 34.44723 8.20899 11.83835 1.000 118.94470 64 ARG D C 1
ATOM 2372 O O . ARG D 2 19 ? 35.66949 8.38501 11.88389 1.000 132.95943 64 ARG D O 1
ATOM 2380 N N . GLY D 2 20 ? 33.87826 7.36958 10.97534 1.000 94.31035 65 GLY D N 1
ATOM 2381 C CA . GLY D 2 20 ? 34.67370 6.61039 10.03219 1.000 106.87302 65 GLY D CA 1
ATOM 2382 C C . GLY D 2 20 ? 35.50413 5.50044 10.63274 1.000 122.77405 65 GLY D C 1
ATOM 2383 O O . GLY D 2 20 ? 36.32160 4.90869 9.92053 1.000 128.46476 65 GLY D O 1
ATOM 2384 N N . PHE D 2 21 ? 35.32244 5.20406 11.92197 1.000 124.14061 66 PHE D N 1
ATOM 2385 C CA . PHE D 2 21 ? 36.04841 4.13472 12.61033 1.000 119.40641 66 PHE D CA 1
ATOM 2386 C C . PHE D 2 21 ? 37.55847 4.36127 12.55192 1.000 109.70711 66 PHE D C 1
ATOM 2387 O O . PHE D 2 21 ? 38.33062 3.48032 12.16769 1.000 122.33036 66 PHE D O 1
ATOM 2395 N N . HIS D 2 22 ? 37.97884 5.56511 12.94477 1.000 119.67695 67 HIS D N 1
ATOM 2396 C CA . HIS D 2 22 ? 39.40079 5.88372 12.97855 1.000 114.90215 67 HIS D CA 1
ATOM 2397 C C . HIS D 2 22 ? 40.15070 5.09380 14.04272 1.000 118.87085 67 HIS D C 1
ATOM 2398 O O . HIS D 2 22 ? 41.38100 4.99783 13.97312 1.000 119.05891 67 HIS D O 1
ATOM 2405 N N . ASP D 2 23 ? 39.44449 4.51861 15.01386 1.000 99.92312 68 ASP D N 1
ATOM 2406 C CA . ASP D 2 23 ? 40.08944 3.90552 16.16539 1.000 101.54718 68 ASP D CA 1
ATOM 2407 C C . ASP D 2 23 ? 40.49339 2.45437 15.93601 1.000 96.66607 68 ASP D C 1
ATOM 2408 O O . ASP D 2 23 ? 41.24620 1.90624 16.74856 1.000 100.01487 68 ASP D O 1
ATOM 2413 N N . LEU D 2 24 ? 40.02149 1.81818 14.86251 1.000 91.72695 69 LEU D N 1
ATOM 2414 C CA . LEU D 2 24 ? 40.36645 0.42937 14.58021 1.000 76.05587 69 LEU D CA 1
ATOM 2415 C C . LEU D 2 24 ? 41.16010 0.27164 13.29070 1.000 77.37847 69 LEU D C 1
ATOM 2416 O O . LEU D 2 24 ? 41.28552 -0.85280 12.79091 1.000 76.60627 69 LEU D O 1
ATOM 2421 N N . LEU D 2 25 ? 41.69400 1.36277 12.73616 1.000 79.94560 70 LEU D N 1
ATOM 2422 C CA . LEU D 2 25 ? 42.42192 1.26591 11.47452 1.000 82.15291 70 LEU D CA 1
ATOM 2423 C C . LEU D 2 25 ? 43.67541 0.41260 11.62064 1.000 84.80451 70 LEU D C 1
ATOM 2424 O O . LEU D 2 25 ? 43.99719 -0.38706 10.73362 1.000 100.05929 70 LEU D O 1
ATOM 2429 N N . ARG D 2 26 ? 44.39433 0.56830 12.72468 1.000 82.54885 71 ARG D N 1
ATOM 2430 C CA . ARG D 2 26 ? 45.58849 -0.23565 12.94693 1.000 92.47734 71 ARG D CA 1
ATOM 2431 C C . ARG D 2 26 ? 45.18678 -1.67834 13.23354 1.000 88.44435 71 ARG D C 1
ATOM 2432 O O . ARG D 2 26 ? 44.34385 -1.91954 14.10601 1.000 86.09299 71 ARG D O 1
ATOM 2440 N N . PRO D 2 27 ? 45.74953 -2.65629 12.51982 1.000 93.27162 72 PRO D N 1
ATOM 2441 C CA . PRO D 2 27 ? 45.36066 -4.05561 12.76180 1.000 86.36216 72 PRO D CA 1
ATOM 2442 C C . PRO D 2 27 ? 45.65674 -4.53548 14.17058 1.000 92.12936 72 PRO D C 1
ATOM 2443 O O . PRO D 2 27 ? 44.92773 -5.39117 14.68837 1.000 84.27099 72 PRO D O 1
ATOM 2447 N N . VAL D 2 28 ? 46.70780 -4.01384 14.80688 1.000 99.34257 73 VAL D N 1
ATOM 2448 C CA . VAL D 2 28 ? 47.01917 -4.41339 16.17650 1.000 95.70187 73 VAL D CA 1
ATOM 2449 C C . VAL D 2 28 ? 45.90104 -3.98930 17.11938 1.000 91.61630 73 VAL D C 1
ATOM 2450 O O . VAL D 2 28 ? 45.54901 -4.71486 18.05745 1.000 90.71081 73 VAL D O 1
ATOM 2454 N N . ASP D 2 29 ? 45.31949 -2.81157 16.88134 1.000 90.60545 74 ASP D N 1
ATOM 2455 C CA . ASP D 2 29 ? 44.20295 -2.35657 17.70214 1.000 88.04154 74 ASP D CA 1
ATOM 2456 C C . ASP D 2 29 ? 42.93272 -3.14110 17.40241 1.000 82.14640 74 ASP D C 1
ATOM 2457 O O . ASP D 2 29 ? 42.08597 -3.30947 18.28775 1.000 85.38186 74 ASP D O 1
ATOM 2462 N N . PHE D 2 30 ? 42.78060 -3.62046 16.16613 1.000 79.78664 75 PHE D N 1
ATOM 2463 C CA . PHE D 2 30 ? 41.58437 -4.37074 15.79857 1.000 74.88322 75 PHE D CA 1
ATOM 2464 C C . PHE D 2 30 ? 41.50215 -5.68296 16.57009 1.000 75.01519 75 PHE D C 1
ATOM 2465 O O . PHE D 2 30 ? 40.45058 -6.02650 17.12256 1.000 70.90635 75 PHE D O 1
ATOM 2473 N N . HIS D 2 31 ? 42.60567 -6.43441 16.61608 1.000 76.76754 76 HIS D N 1
ATOM 2474 C CA . HIS D 2 31 ? 42.59849 -7.70646 17.33291 1.000 84.00956 76 HIS D CA 1
ATOM 2475 C C . HIS D 2 31 ? 42.43346 -7.49995 18.83350 1.000 78.54717 76 HIS D C 1
ATOM 2476 O O . HIS D 2 31 ? 41.78268 -8.30750 19.50701 1.000 76.60932 76 HIS D O 1
ATOM 2483 N N . GLN D 2 32 ? 43.02097 -6.43115 19.37801 1.000 81.65595 77 GLN D N 1
ATOM 2484 C CA . GLN D 2 32 ? 42.82002 -6.12884 20.79078 1.000 83.59958 77 GLN D CA 1
ATOM 2485 C C . GLN D 2 32 ? 41.36850 -5.77349 21.08300 1.000 79.43457 77 GLN D C 1
ATOM 2486 O O . GLN D 2 32 ? 40.85726 -6.09472 22.16179 1.000 80.10387 77 GLN D O 1
ATOM 2492 N N . ALA D 2 33 ? 40.69262 -5.11406 20.14000 1.000 76.31866 78 ALA D N 1
ATOM 2493 C CA . ALA D 2 33 ? 39.29086 -4.76561 20.34167 1.000 74.88942 78 ALA D CA 1
ATOM 2494 C C . ALA D 2 33 ? 38.39184 -5.98953 20.21939 1.000 69.14060 78 ALA D C 1
ATOM 2495 O O . ALA D 2 33 ? 37.41109 -6.12150 20.96053 1.000 68.27385 78 ALA D O 1
ATOM 2497 N N . MET D 2 34 ? 38.70831 -6.89531 19.29084 1.000 67.84365 79 MET D N 1
ATOM 2498 C CA . MET D 2 34 ? 37.86758 -8.07184 19.09167 1.000 67.62479 79 MET D CA 1
ATOM 2499 C C . MET D 2 34 ? 37.97982 -9.04459 20.25871 1.000 66.11959 79 MET D C 1
ATOM 2500 O O . MET D 2 34 ? 36.96701 -9.58058 20.72254 1.000 64.89160 79 MET D O 1
ATOM 2505 N N . GLN D 2 35 ? 39.19904 -9.29087 20.74475 1.000 70.16897 80 GLN D N 1
ATOM 2506 C CA . GLN D 2 35 ? 39.36399 -10.19740 21.87707 1.000 76.04274 80 GLN D CA 1
ATOM 2507 C C . GLN D 2 35 ? 38.73240 -9.62409 23.13975 1.000 83.88639 80 GLN D C 1
ATOM 2508 O O . GLN D 2 35 ? 38.12411 -10.36054 23.92518 1.000 73.27481 80 GLN D O 1
ATOM 2514 N N . GLY D 2 36 ? 38.86362 -8.31280 23.35182 1.000 74.59485 81 GLY D N 1
ATOM 2515 C CA . GLY D 2 36 ? 38.21158 -7.68887 24.48934 1.000 75.73104 81 GLY D CA 1
ATOM 2516 C C . GLY D 2 36 ? 36.70165 -7.67628 24.37082 1.000 71.46579 81 GLY D C 1
ATOM 2517 O O . GLY D 2 36 ? 35.99546 -7.70677 25.38301 1.000 76.27786 81 GLY D O 1
ATOM 2518 N N . LEU D 2 37 ? 36.18552 -7.63306 23.14066 1.000 80.07778 82 LEU D N 1
ATOM 2519 C CA . LEU D 2 37 ? 34.74120 -7.66911 22.93761 1.000 64.15785 82 LEU D CA 1
ATOM 2520 C C . LEU D 2 37 ? 34.18226 -9.06214 23.20033 1.000 68.39541 82 LEU D C 1
ATOM 2521 O O . LEU D 2 37 ? 33.09839 -9.20324 23.77978 1.000 74.48013 82 LEU D O 1
ATOM 2526 N N . ARG D 2 38 ? 34.90718 -10.10325 22.78049 1.000 62.92434 83 ARG D N 1
ATOM 2527 C CA . ARG D 2 38 ? 34.43766 -11.46958 22.98658 1.000 62.23801 83 ARG D CA 1
ATOM 2528 C C . ARG D 2 38 ? 34.44907 -11.85886 24.45971 1.000 85.49511 83 ARG D C 1
ATOM 2529 O O . ARG D 2 38 ? 33.64149 -12.69376 24.88328 1.000 81.16753 83 ARG D O 1
ATOM 2537 N N . SER D 2 39 ? 35.34652 -11.26902 25.25337 1.000 69.15818 84 SER D N 1
ATOM 2538 C CA . SER D 2 39 ? 35.40907 -11.60815 26.67096 1.000 81.46660 84 SER D CA 1
ATOM 2539 C C . SER D 2 39 ? 34.24132 -11.01228 27.44677 1.000 78.09139 84 SER D C 1
ATOM 2540 O O . SER D 2 39 ? 33.80853 -11.58863 28.45117 1.000 84.40466 84 SER D O 1
ATOM 2543 N N . VAL D 2 40 ? 33.72028 -9.86902 27.00307 1.000 79.40337 85 VAL D N 1
ATOM 2544 C CA . VAL D 2 40 ? 32.63145 -9.21726 27.72309 1.000 70.66694 85 VAL D CA 1
ATOM 2545 C C . VAL D 2 40 ? 31.29917 -9.88414 27.40487 1.000 74.30936 85 VAL D C 1
ATOM 2546 O O . VAL D 2 40 ? 30.50470 -10.17721 28.30550 1.000 71.55432 85 VAL D O 1
ATOM 2550 N N . LEU D 2 41 ? 31.03220 -10.13127 26.11953 1.000 69.24613 86 LEU D N 1
ATOM 2551 C CA . LEU D 2 41 ? 29.76610 -10.74519 25.73122 1.000 75.56013 86 LEU D CA 1
ATOM 2552 C C . LEU D 2 41 ? 29.65143 -12.18076 26.22866 1.000 78.17593 86 LEU D C 1
ATOM 2553 O O . LEU D 2 41 ? 28.53677 -12.67438 26.43489 1.000 73.26346 86 LEU D O 1
ATOM 2558 N N . ALA D 2 42 ? 30.78084 -12.86465 26.42645 1.000 78.27239 87 ALA D N 1
ATOM 2559 C CA . ALA D 2 42 ? 30.74122 -14.23757 26.91591 1.000 85.09242 87 ALA D CA 1
ATOM 2560 C C . ALA D 2 42 ? 30.29562 -14.32678 28.36903 1.000 83.78522 87 ALA D C 1
ATOM 2561 O O . ALA D 2 42 ? 29.92820 -15.41521 28.82449 1.000 75.61909 87 ALA D O 1
ATOM 2563 N N . GLU D 2 43 ? 30.32076 -13.21761 29.10429 1.000 70.37720 88 GLU D N 1
ATOM 2564 C CA . GLU D 2 43 ? 29.88441 -13.19297 30.49278 1.000 83.61134 88 GLU D CA 1
ATOM 2565 C C . GLU D 2 43 ? 28.45544 -12.69428 30.65715 1.000 72.79621 88 GLU D C 1
ATOM 2566 O O . GLU D 2 43 ? 27.94231 -12.68584 31.78016 1.000 85.92100 88 GLU D O 1
ATOM 2572 N N . GLY D 2 44 ? 27.80245 -12.28145 29.57260 1.000 83.82184 89 GLY D N 1
ATOM 2573 C CA . GLY D 2 44 ? 26.42405 -11.84546 29.66420 1.000 84.63196 89 GLY D CA 1
ATOM 2574 C C . GLY D 2 44 ? 25.46022 -13.00848 29.81296 1.000 80.75753 89 GLY D C 1
ATOM 2575 O O . GLY D 2 44 ? 25.65467 -14.09058 29.26040 1.000 68.50291 89 GLY D O 1
ATOM 2576 N N . GLN D 2 45 ? 24.39417 -12.76894 30.57933 1.000 70.91626 90 GLN D N 1
ATOM 2577 C CA . GLN D 2 45 ? 23.39274 -13.78943 30.84917 1.000 70.56820 90 GLN D CA 1
ATOM 2578 C C . GLN D 2 45 ? 22.06939 -13.55557 30.13734 1.000 77.09513 90 GLN D C 1
ATOM 2579 O O . GLN D 2 45 ? 21.26409 -14.48749 30.05092 1.000 80.72484 90 GLN D O 1
ATOM 2585 N N . SER D 2 46 ? 21.82512 -12.35053 29.63015 1.000 75.74624 91 SER D N 1
ATOM 2586 C CA . SER D 2 46 ? 20.56823 -12.07110 28.95850 1.000 68.55751 91 SER D CA 1
ATOM 2587 C C . SER D 2 46 ? 20.55240 -12.71934 27.57388 1.000 64.81361 91 SER D C 1
ATOM 2588 O O . SER D 2 46 ? 21.60238 -12.89408 26.94977 1.000 58.33532 91 SER D O 1
ATOM 2591 N N . PRO D 2 47 ? 19.36915 -13.08989 27.07439 1.000 67.99275 92 PRO D N 1
ATOM 2592 C CA . PRO D 2 47 ? 19.30840 -13.74246 25.75505 1.000 65.13638 92 PRO D CA 1
ATOM 2593 C C . PRO D 2 47 ? 19.82740 -12.87724 24.62048 1.000 59.95388 92 PRO D C 1
ATOM 2594 O O . PRO D 2 47 ? 20.26308 -13.41766 23.59612 1.000 56.13112 92 PRO D O 1
ATOM 2598 N N . GLU D 2 48 ? 19.79617 -11.55006 24.76545 1.000 58.96703 93 GLU D N 1
ATOM 2599 C CA . GLU D 2 48 ? 20.32027 -10.68769 23.71056 1.000 62.40035 93 GLU D CA 1
ATOM 2600 C C . GLU D 2 48 ? 21.84393 -10.71596 23.67886 1.000 50.54209 93 GLU D C 1
ATOM 2601 O O . GLU D 2 48 ? 22.44764 -10.66698 22.60076 1.000 60.11461 93 GLU D O 1
ATOM 2607 N N . LEU D 2 49 ? 22.48450 -10.79312 24.84778 1.000 62.31869 94 LEU D N 1
ATOM 2608 C CA . LEU D 2 49 ? 23.94079 -10.86908 24.88683 1.000 58.53094 94 LEU D CA 1
ATOM 2609 C C . LEU D 2 49 ? 24.43561 -12.25260 24.48494 1.000 62.74081 94 LEU D C 1
ATOM 2610 O O . LEU D 2 49 ? 25.46625 -12.37519 23.81398 1.000 55.67926 94 LEU D O 1
ATOM 2615 N N . ARG D 2 50 ? 23.71851 -13.30305 24.89013 1.000 61.15955 95 ARG D N 1
ATOM 2616 C CA . ARG D 2 50 ? 24.12018 -14.65687 24.52366 1.000 53.90530 95 ARG D CA 1
ATOM 2617 C C . ARG D 2 50 ? 23.98656 -14.88612 23.02295 1.000 62.31632 95 ARG D C 1
ATOM 2618 O O . ARG D 2 50 ? 24.84361 -15.53381 22.41114 1.000 62.85330 95 ARG D O 1
ATOM 2626 N N . ALA D 2 51 ? 22.91954 -14.36362 22.41300 1.000 56.76360 96 ALA D N 1
ATOM 2627 C CA . ALA D 2 51 ? 22.74316 -14.51823 20.97220 1.000 58.62859 96 ALA D CA 1
ATOM 2628 C C . ALA D 2 51 ? 23.84551 -13.80485 20.20043 1.000 68.72827 96 ALA D C 1
ATOM 2629 O O . ALA D 2 51 ? 24.29066 -14.28575 19.15192 1.000 69.34629 96 ALA D O 1
ATOM 2631 N N . ALA D 2 52 ? 24.29641 -12.65192 20.70072 1.000 59.84547 97 ALA D N 1
ATOM 2632 C CA . ALA D 2 52 ? 25.36821 -11.92840 20.02687 1.000 57.93146 97 ALA D CA 1
ATOM 2633 C C . ALA D 2 52 ? 26.71640 -12.60766 20.22257 1.000 61.04310 97 ALA D C 1
ATOM 2634 O O . ALA D 2 52 ? 27.56021 -12.57439 19.32012 1.000 69.56937 97 ALA D O 1
ATOM 2636 N N . ALA D 2 53 ? 26.94215 -13.21813 21.38920 1.000 54.09353 98 ALA D N 1
ATOM 2637 C CA . ALA D 2 53 ? 28.17762 -13.96406 21.60238 1.000 57.17624 98 ALA D CA 1
ATOM 2638 C C . ALA D 2 53 ? 28.27495 -15.15271 20.65747 1.000 69.51530 98 ALA D C 1
ATOM 2639 O O . ALA D 2 53 ? 29.37722 -15.53217 20.24554 1.000 76.24044 98 ALA D O 1
ATOM 2641 N N . ILE D 2 54 ? 27.13556 -15.74996 20.30510 1.000 69.74436 99 ILE D N 1
ATOM 2642 C CA . ILE D 2 54 ? 27.13200 -16.84655 19.34394 1.000 69.38721 99 ILE D CA 1
ATOM 2643 C C . ILE D 2 54 ? 27.45761 -16.33325 17.94716 1.000 68.85937 99 ILE D C 1
ATOM 2644 O O . ILE D 2 54 ? 28.13921 -17.00743 17.16524 1.000 79.48738 99 ILE D O 1
ATOM 2649 N N . LEU D 2 55 ? 26.99088 -15.12802 17.61562 1.000 68.25386 100 LEU D N 1
ATOM 2650 C CA . LEU D 2 55 ? 27.11773 -14.63690 16.24765 1.000 68.19075 100 LEU D CA 1
ATOM 2651 C C . LEU D 2 55 ? 28.56102 -14.27087 15.91864 1.000 83.78463 100 LEU D C 1
ATOM 2652 O O . LEU D 2 55 ? 29.09082 -14.67999 14.87881 1.000 80.44738 100 LEU D O 1
ATOM 2657 N N . LEU D 2 56 ? 29.21791 -13.49769 16.78873 1.000 74.13151 101 LEU D N 1
ATOM 2658 C CA . LEU D 2 56 ? 30.58485 -13.08586 16.48974 1.000 70.08979 101 LEU D CA 1
ATOM 2659 C C . LEU D 2 56 ? 31.57615 -14.23209 16.62809 1.000 79.94719 101 LEU D C 1
ATOM 2660 O O . LEU D 2 56 ? 32.68569 -14.14223 16.09159 1.000 90.15427 101 LEU D O 1
ATOM 2665 N N . GLU D 2 57 ? 31.20720 -15.30273 17.33383 1.000 70.69750 102 GLU D N 1
ATOM 2666 C CA . GLU D 2 57 ? 32.03893 -16.49740 17.33194 1.000 79.33045 102 GLU D CA 1
ATOM 2667 C C . GLU D 2 57 ? 31.99916 -17.20435 15.98519 1.000 91.34719 102 GLU D C 1
ATOM 2668 O O . GLU D 2 57 ? 32.93870 -17.93321 15.65037 1.000 107.35678 102 GLU D O 1
ATOM 2674 N N . GLN D 2 58 ? 30.93782 -16.99850 15.20727 1.000 88.06623 103 GLN D N 1
ATOM 2675 C CA . GLN D 2 58 ? 30.84599 -17.52811 13.85553 1.000 92.92505 103 GLN D CA 1
ATOM 2676 C C . GLN D 2 58 ? 31.34986 -16.55042 12.80257 1.000 90.91841 103 GLN D C 1
ATOM 2677 O O . GLN D 2 58 ? 31.41392 -16.91346 11.62329 1.000 89.66495 103 GLN D O 1
ATOM 2683 N N . MET D 2 59 ? 31.70285 -15.32673 13.19461 1.000 99.94694 104 MET D N 1
ATOM 2684 C CA . MET D 2 59 ? 32.24072 -14.33149 12.27807 1.000 95.71188 104 MET D CA 1
ATOM 2685 C C . MET D 2 59 ? 33.75182 -14.18028 12.39147 1.000 92.61767 104 MET D C 1
ATOM 2686 O O . MET D 2 59 ? 34.31402 -13.25084 11.80373 1.000 88.78235 104 MET D O 1
ATOM 2691 N N . HIS D 2 60 ? 34.42128 -15.06285 13.13856 1.000 98.98538 105 HIS D N 1
ATOM 2692 C CA . HIS D 2 60 ? 35.86907 -14.95046 13.28408 1.000 99.77713 105 HIS D CA 1
ATOM 2693 C C . HIS D 2 60 ? 36.58194 -15.13651 11.95132 1.000 104.21830 105 HIS D C 1
ATOM 2694 O O . HIS D 2 60 ? 37.61871 -14.50826 11.70850 1.000 94.74856 105 HIS D O 1
ATOM 2701 N N . ALA D 2 61 ? 36.04431 -15.98859 11.07683 1.000 101.23247 106 ALA D N 1
ATOM 2702 C CA . ALA D 2 61 ? 36.62241 -16.18289 9.75385 1.000 106.02999 106 ALA D CA 1
ATOM 2703 C C . ALA D 2 61 ? 36.36696 -15.00967 8.81727 1.000 97.54487 106 ALA D C 1
ATOM 2704 O O . ALA D 2 61 ? 36.94328 -14.97755 7.72473 1.000 93.99458 106 ALA D O 1
ATOM 2706 N N . ASP D 2 62 ? 35.52714 -14.05340 9.21043 1.000 84.98118 107 ASP D N 1
ATOM 2707 C CA . ASP D 2 62 ? 35.20918 -12.89953 8.38114 1.000 89.67827 107 ASP D CA 1
ATOM 2708 C C . ASP D 2 62 ? 36.01242 -11.66016 8.75526 1.000 83.32213 107 ASP D C 1
ATOM 2709 O O . ASP D 2 62 ? 35.76437 -10.58631 8.19897 1.000 69.72915 107 ASP D O 1
ATOM 2714 N N . GLU D 2 63 ? 36.97260 -11.78344 9.67563 1.000 88.56243 108 GLU D N 1
ATOM 2715 C CA . GLU D 2 63 ? 37.72167 -10.61743 10.13279 1.000 82.81799 108 GLU D CA 1
ATOM 2716 C C . GLU D 2 63 ? 38.54390 -9.97774 9.02155 1.000 79.60983 108 GLU D C 1
ATOM 2717 O O . GLU D 2 63 ? 38.84922 -8.78275 9.10217 1.000 68.71076 108 GLU D O 1
ATOM 2723 N N . GLN D 2 64 ? 38.91089 -10.74056 7.99007 1.000 77.10867 109 GLN D N 1
ATOM 2724 C CA . GLN D 2 64 ? 39.66980 -10.16633 6.88405 1.000 70.95943 109 GLN D CA 1
ATOM 2725 C C . GLN D 2 64 ? 38.80780 -9.22387 6.05236 1.000 78.97505 109 GLN D C 1
ATOM 2726 O O . GLN D 2 64 ? 39.26586 -8.14754 5.64996 1.000 58.15866 109 GLN D O 1
ATOM 2732 N N . LEU D 2 65 ? 37.55891 -9.61195 5.77962 1.000 75.81826 110 LEU D N 1
ATOM 2733 C CA . LEU D 2 65 ? 36.65391 -8.72663 5.05399 1.000 70.96802 110 LEU D CA 1
ATOM 2734 C C . LEU D 2 65 ? 36.33287 -7.47354 5.85834 1.000 62.70706 110 LEU D C 1
ATOM 2735 O O . LEU D 2 65 ? 36.12380 -6.40168 5.27812 1.000 56.44604 110 LEU D O 1
ATOM 2740 N N . MET D 2 66 ? 36.29196 -7.58670 7.18719 1.000 57.93302 111 MET D N 1
ATOM 2741 C CA . MET D 2 66 ? 36.02562 -6.42221 8.02516 1.000 62.51210 111 MET D CA 1
ATOM 2742 C C . MET D 2 66 ? 37.13528 -5.38907 7.88963 1.000 68.33954 111 MET D C 1
ATOM 2743 O O . MET D 2 66 ? 36.87906 -4.21989 7.58024 1.000 62.64488 111 MET D O 1
ATOM 2748 N N . GLN D 2 67 ? 38.38185 -5.80930 8.11929 1.000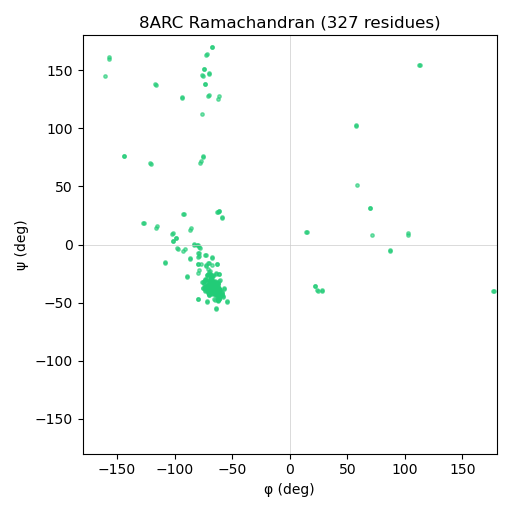 77.97270 112 GLN D N 1
ATOM 2749 C CA . GLN D 2 67 ? 39.50516 -4.87969 8.08180 1.000 65.29278 112 GLN D CA 1
ATOM 2750 C C . GLN D 2 67 ? 39.70428 -4.28807 6.69300 1.000 67.70606 112 GLN D C 1
ATOM 2751 O O . GLN D 2 67 ? 40.11692 -3.12919 6.56722 1.000 75.87396 112 GLN D O 1
ATOM 2757 N N . MET D 2 68 ? 39.42175 -5.06244 5.64229 1.000 61.10122 113 MET D N 1
ATOM 2758 C CA . MET D 2 68 ? 39.57613 -4.54810 4.28534 1.000 69.00622 113 MET D CA 1
ATOM 2759 C C . MET D 2 68 ? 38.57973 -3.43080 4.00037 1.000 55.91194 113 MET D C 1
ATOM 2760 O O . MET D 2 68 ? 38.91226 -2.45380 3.31925 1.000 69.06164 113 MET D O 1
ATOM 2765 N N . THR D 2 69 ? 37.35440 -3.55527 4.51337 1.000 58.67407 114 THR D N 1
ATOM 2766 C CA . THR D 2 69 ? 36.35193 -2.51987 4.28504 1.000 59.81750 114 THR D CA 1
ATOM 2767 C C . THR D 2 69 ? 36.73329 -1.22232 4.98735 1.000 62.70651 114 THR D C 1
ATOM 2768 O O . THR D 2 69 ? 36.49062 -0.13048 4.46051 1.000 72.79608 114 THR D O 1
ATOM 2772 N N . LEU D 2 70 ? 37.33660 -1.32305 6.17438 1.000 66.03693 115 LEU D N 1
ATOM 2773 C CA . LEU D 2 70 ? 37.73404 -0.13013 6.91726 1.000 68.35516 115 LEU D CA 1
ATOM 2774 C C . LEU D 2 70 ? 38.77114 0.67962 6.14870 1.000 70.52718 115 LEU D C 1
ATOM 2775 O O . LEU D 2 70 ? 38.65416 1.90434 6.02485 1.000 82.63411 115 LEU D O 1
ATOM 2780 N N . HIS D 2 71 ? 39.79995 0.00808 5.62650 1.000 64.88252 116 HIS D N 1
ATOM 2781 C CA . HIS D 2 71 ? 40.89268 0.72035 4.97278 1.000 73.82822 116 HIS D CA 1
ATOM 2782 C C . HIS D 2 71 ? 40.45153 1.36871 3.66648 1.000 74.18837 116 HIS D C 1
ATOM 2783 O O . HIS D 2 71 ? 41.04288 2.36905 3.24465 1.000 88.99878 116 HIS D O 1
ATOM 2790 N N . LEU D 2 72 ? 39.42770 0.82325 3.01444 1.000 76.06211 117 LEU D N 1
ATOM 2791 C CA . LEU D 2 72 ? 38.93763 1.36108 1.75329 1.000 59.14205 117 LEU D CA 1
ATOM 2792 C C . LEU D 2 72 ? 37.90302 2.46489 1.94182 1.000 81.12464 117 LEU D C 1
ATOM 2793 O O . LEU D 2 72 ? 37.23373 2.84124 0.97377 1.000 89.22950 117 LEU D O 1
ATOM 2798 N N . LEU D 2 73 ? 37.75803 2.98838 3.15557 1.000 79.56775 118 LEU D N 1
ATOM 2799 C CA . LEU D 2 73 ? 36.82907 4.08304 3.41685 1.000 79.13494 118 LEU D CA 1
ATOM 2800 C C . LEU D 2 73 ? 37.55219 5.26968 4.04489 1.000 62.14257 118 LEU D C 1
ATOM 2801 O O . LEU D 2 73 ? 38.71634 5.16487 4.43187 1.000 78.86593 118 LEU D O 1
#

Foldseek 3Di:
DDLADDCVLVVLLVVLVVCVVVPNLVVSLVSLVSSCVRPVLDPSLCSNLVSVLCFAPVVVSLVVCVVSPDDQLCSLVSNLSRCVSVVVNVSSVVSVVSSVVD/DVCPVVVVVVVDDDDDCLDVVSVVVVLVVVLVVLVPDDDPVSVVVNVVVVVCPVVVVVVNVVVVVD/DDPADDVVLVVLLVQLLVCVVVPNLVSSLVSLVSSCVRPVLDPSLVSNLVSVLCQAPVVVSLVVCVVSPDDQLCSLVSNLSRCVSVVVNVSSVVSVVSSVVD/DVCPVVVVVVVDDPVLCPQCLDVVSVVVVLVVVLVVLVPDDDPVSVVVNVVVVVCPVVVVVVNVVSVVD

B-factor: mean 67.91, std 21.58, range [29.13, 174.71]

CATH classification: 1.25.40.10